Protein AF-A0A920T0J5-F1 (afdb_monomer_lite)

Structure (mmCIF, N/CA/C/O backbone):
data_AF-A0A920T0J5-F1
#
_entry.id   AF-A0A920T0J5-F1
#
loop_
_atom_site.group_PDB
_atom_site.id
_atom_site.type_symbol
_atom_site.label_atom_id
_atom_site.label_alt_id
_atom_site.label_comp_id
_atom_site.label_asym_id
_atom_site.label_entity_id
_atom_site.label_seq_id
_atom_site.pdbx_PDB_ins_code
_atom_site.Cartn_x
_atom_site.Cartn_y
_atom_site.Cartn_z
_atom_site.occupancy
_atom_site.B_iso_or_equiv
_atom_site.auth_seq_id
_atom_site.auth_comp_id
_atom_site.auth_asym_id
_atom_site.auth_atom_id
_atom_site.pdbx_PDB_model_num
ATOM 1 N N . MET A 1 1 ? 18.599 -12.809 3.149 1.00 65.50 1 MET A N 1
ATOM 2 C CA . MET A 1 1 ? 17.736 -12.663 4.345 1.00 65.50 1 MET A CA 1
ATOM 3 C C . MET A 1 1 ? 18.462 -13.001 5.643 1.00 65.50 1 MET A C 1
ATOM 5 O O . MET A 1 1 ? 18.580 -12.108 6.465 1.00 65.50 1 MET A O 1
ATOM 9 N N . MET A 1 2 ? 19.036 -14.200 5.820 1.00 81.56 2 MET A N 1
ATOM 10 C CA . MET A 1 2 ? 19.798 -14.533 7.045 1.00 81.56 2 MET A CA 1
ATOM 11 C C . MET A 1 2 ? 21.028 -13.635 7.276 1.00 81.56 2 MET A C 1
ATOM 13 O O . MET A 1 2 ? 21.242 -13.173 8.390 1.00 81.56 2 MET A O 1
ATOM 17 N N . ILE A 1 3 ? 21.783 -13.320 6.216 1.00 86.50 3 ILE A N 1
ATOM 18 C CA . ILE A 1 3 ? 22.947 -12.415 6.286 1.00 86.50 3 ILE A CA 1
ATOM 19 C C . ILE A 1 3 ? 22.518 -10.994 6.673 1.00 86.50 3 ILE A C 1
ATOM 21 O O . ILE A 1 3 ? 23.105 -10.406 7.570 1.00 86.50 3 ILE A O 1
ATOM 25 N N . ALA A 1 4 ? 21.463 -10.463 6.047 1.00 82.31 4 ALA A N 1
ATOM 26 C CA . ALA A 1 4 ? 20.928 -9.139 6.371 1.00 82.31 4 ALA A CA 1
ATOM 27 C C . ALA A 1 4 ? 20.407 -9.069 7.817 1.00 82.31 4 ALA A C 1
ATOM 29 O O . ALA A 1 4 ? 20.709 -8.120 8.531 1.00 82.31 4 ALA A O 1
ATOM 30 N N . TRP A 1 5 ? 19.684 -10.100 8.271 1.00 84.38 5 TRP A N 1
ATOM 31 C CA . TRP A 1 5 ? 19.226 -10.210 9.657 1.00 84.38 5 TRP A CA 1
ATOM 32 C C . TRP A 1 5 ? 20.401 -10.224 10.636 1.00 84.38 5 TRP A C 1
ATOM 34 O O . TRP A 1 5 ? 20.405 -9.462 11.600 1.00 84.38 5 TRP A O 1
ATOM 44 N N . PHE A 1 6 ? 21.427 -11.034 10.370 1.00 88.44 6 PHE A N 1
ATOM 45 C CA . PHE A 1 6 ? 22.622 -11.097 11.207 1.00 88.44 6 PHE A CA 1
ATOM 46 C C . PHE A 1 6 ? 23.363 -9.754 11.237 1.00 88.44 6 PHE A C 1
ATOM 48 O O . PHE A 1 6 ? 23.696 -9.251 12.305 1.00 88.44 6 PHE A O 1
ATOM 55 N N . LEU A 1 7 ? 23.567 -9.138 10.075 1.00 88.25 7 LEU A N 1
ATOM 56 C CA . LEU A 1 7 ? 24.289 -7.878 9.933 1.00 88.25 7 LEU A CA 1
ATOM 57 C C . LEU A 1 7 ? 23.565 -6.729 10.652 1.00 88.25 7 LEU A C 1
ATOM 59 O O . LEU A 1 7 ? 24.198 -5.975 11.388 1.00 88.25 7 LEU A O 1
ATOM 63 N N . LEU A 1 8 ? 22.236 -6.646 10.539 1.00 84.50 8 LEU A N 1
ATOM 64 C CA . LEU A 1 8 ? 21.441 -5.644 11.255 1.00 84.50 8 LEU A CA 1
ATOM 65 C C . LEU A 1 8 ? 21.414 -5.885 12.766 1.00 84.50 8 LEU A C 1
ATOM 67 O O . LEU A 1 8 ? 21.598 -4.943 13.527 1.00 84.50 8 LEU A O 1
ATOM 71 N N . THR A 1 9 ? 21.211 -7.129 13.207 1.00 81.06 9 THR A N 1
ATOM 72 C CA . THR A 1 9 ? 21.016 -7.437 14.636 1.00 81.06 9 THR A CA 1
ATOM 73 C C . THR A 1 9 ? 22.311 -7.524 15.441 1.00 81.06 9 THR A C 1
ATOM 75 O O . THR A 1 9 ? 22.282 -7.327 16.656 1.00 81.06 9 THR A O 1
ATOM 78 N N . ARG A 1 10 ? 23.442 -7.854 14.803 1.00 78.88 10 ARG A N 1
ATOM 79 C CA . ARG A 1 10 ? 24.721 -8.093 15.494 1.00 78.88 10 ARG A CA 1
ATOM 80 C C . ARG A 1 10 ? 25.815 -7.083 15.170 1.00 78.88 10 ARG A C 1
ATOM 82 O O . ARG A 1 10 ? 26.694 -6.918 16.008 1.00 78.88 10 ARG A O 1
ATOM 89 N N . VAL A 1 11 ? 25.790 -6.441 13.998 1.00 86.06 11 VAL A N 1
ATOM 90 C CA . VAL A 1 11 ? 26.890 -5.570 13.539 1.00 86.06 11 VAL A CA 1
ATOM 91 C C . VAL A 1 11 ? 26.477 -4.101 13.506 1.00 86.06 11 VAL A C 1
ATOM 93 O O . VAL A 1 11 ? 27.140 -3.279 14.126 1.00 86.06 11 VAL A O 1
ATOM 96 N N . VAL A 1 12 ? 25.388 -3.763 12.807 1.00 84.69 12 VAL A N 1
ATOM 97 C CA . VAL A 1 12 ? 24.991 -2.361 12.570 1.00 84.69 12 VAL A CA 1
ATOM 98 C C . VAL A 1 12 ? 24.211 -1.779 13.748 1.00 84.69 12 VAL A C 1
ATOM 100 O O . VAL A 1 12 ? 24.500 -0.668 14.182 1.00 84.69 12 VAL A O 1
ATOM 103 N N . PHE A 1 13 ? 23.253 -2.531 14.296 1.00 79.62 13 PHE A N 1
ATOM 104 C CA . PHE A 1 13 ? 22.444 -2.114 15.443 1.00 79.62 13 PHE A CA 1
ATOM 105 C C . PHE A 1 13 ? 22.509 -3.176 16.547 1.00 79.62 13 PHE A C 1
ATOM 107 O O . PHE A 1 13 ? 21.542 -3.919 16.741 1.00 79.62 13 PHE A O 1
ATOM 114 N N . PRO A 1 14 ? 23.643 -3.301 17.263 1.00 71.69 14 PRO A N 1
ATOM 115 C CA . PRO A 1 14 ? 23.743 -4.240 18.369 1.00 71.69 14 PRO A CA 1
ATOM 116 C C . PRO A 1 14 ? 22.697 -3.880 19.428 1.00 71.69 14 PRO A C 1
ATOM 118 O O . PRO A 1 14 ? 22.760 -2.827 20.061 1.00 71.69 14 PRO A O 1
ATOM 121 N N . LEU A 1 15 ? 21.707 -4.756 19.598 1.00 66.94 15 LEU A N 1
ATOM 122 C CA . LEU A 1 15 ? 20.679 -4.591 20.618 1.00 66.94 15 LEU A CA 1
ATOM 123 C C . LEU A 1 15 ? 21.350 -4.637 22.002 1.00 66.94 15 LEU A C 1
ATOM 125 O O . LEU A 1 15 ? 22.034 -5.622 22.299 1.00 66.94 15 LEU A O 1
ATOM 129 N N . PRO A 1 16 ? 21.170 -3.614 22.860 1.00 69.44 16 PRO A N 1
ATOM 130 C CA . PRO A 1 16 ? 21.687 -3.646 24.220 1.00 69.44 16 PRO A CA 1
ATOM 131 C C . PRO A 1 16 ? 21.148 -4.883 24.945 1.00 69.44 16 PRO A C 1
ATOM 133 O O . PRO A 1 16 ? 19.941 -5.120 24.967 1.00 69.44 16 PRO A O 1
ATOM 136 N N . SER A 1 17 ? 22.028 -5.664 25.571 1.00 62.53 17 SER A N 1
ATOM 137 C CA . SER A 1 17 ? 21.657 -6.869 26.332 1.00 62.53 17 SER A CA 1
ATOM 138 C C . SER A 1 17 ? 20.798 -6.571 27.569 1.00 62.53 17 SER A C 1
ATOM 140 O O . SER A 1 17 ? 20.214 -7.484 28.147 1.00 62.53 17 SER A O 1
ATOM 142 N N . SER A 1 18 ? 20.705 -5.300 27.967 1.00 62.41 18 SER A N 1
ATOM 143 C CA . SER A 1 18 ? 19.898 -4.815 29.082 1.00 62.41 18 SER A CA 1
ATOM 144 C C . SER A 1 18 ? 19.135 -3.554 28.678 1.00 62.41 18 SER A C 1
ATOM 146 O O . SER A 1 18 ? 19.680 -2.449 28.690 1.00 62.41 18 SER A O 1
ATOM 148 N N . THR A 1 19 ? 17.858 -3.702 28.335 1.00 63.16 19 THR A N 1
ATOM 149 C CA . THR A 1 19 ? 16.927 -2.573 28.344 1.00 63.16 19 THR A CA 1
ATOM 150 C C . THR A 1 19 ? 16.527 -2.295 29.800 1.00 63.16 19 THR A C 1
ATOM 152 O O . THR A 1 19 ? 16.178 -3.238 30.508 1.00 63.16 19 THR A O 1
ATOM 155 N N . PRO A 1 20 ? 16.546 -1.036 30.282 1.00 62.00 20 PRO A N 1
ATOM 156 C CA . PRO A 1 20 ? 16.170 -0.703 31.664 1.00 62.00 20 PRO A CA 1
ATOM 157 C C . PRO A 1 20 ? 14.704 -1.039 31.989 1.00 62.00 20 PRO A C 1
ATOM 159 O O . PRO A 1 20 ? 14.331 -1.140 33.153 1.00 62.00 20 PRO A O 1
ATOM 162 N N . PHE A 1 21 ? 13.886 -1.264 30.959 1.00 59.31 21 PHE A N 1
ATOM 163 C CA . PHE A 1 21 ? 12.547 -1.821 31.066 1.00 59.31 21 PHE A CA 1
ATOM 164 C C . PHE A 1 21 ? 12.583 -3.304 30.689 1.00 59.31 21 PHE A C 1
ATOM 166 O O . PHE A 1 21 ? 12.976 -3.660 29.574 1.00 59.31 21 PHE A O 1
ATOM 173 N N . SER A 1 22 ? 12.141 -4.171 31.602 1.00 65.50 22 SER A N 1
ATOM 174 C CA . SER A 1 22 ? 11.771 -5.548 31.275 1.00 65.50 22 SER A CA 1
ATOM 175 C C . SER A 1 22 ? 10.646 -5.483 30.242 1.00 65.50 22 SER A C 1
ATOM 177 O O . SER A 1 22 ? 9.510 -5.138 30.567 1.00 65.50 22 SER A O 1
ATOM 179 N N . GLY A 1 23 ? 10.963 -5.738 28.967 1.00 73.62 23 GLY A N 1
ATOM 180 C CA . GLY A 1 23 ? 10.021 -5.530 27.861 1.00 73.62 23 GLY A CA 1
ATOM 181 C C . GLY A 1 23 ? 8.695 -6.270 28.064 1.00 73.62 23 GLY A C 1
ATOM 182 O O . GLY A 1 23 ? 7.640 -5.750 27.721 1.00 73.62 23 GLY A O 1
ATOM 183 N N . LYS A 1 24 ? 8.723 -7.440 28.716 1.00 79.19 24 LYS A N 1
ATOM 184 C CA . LYS A 1 24 ? 7.510 -8.197 29.056 1.00 79.19 24 LYS A CA 1
ATOM 185 C C . LYS A 1 24 ? 6.648 -7.4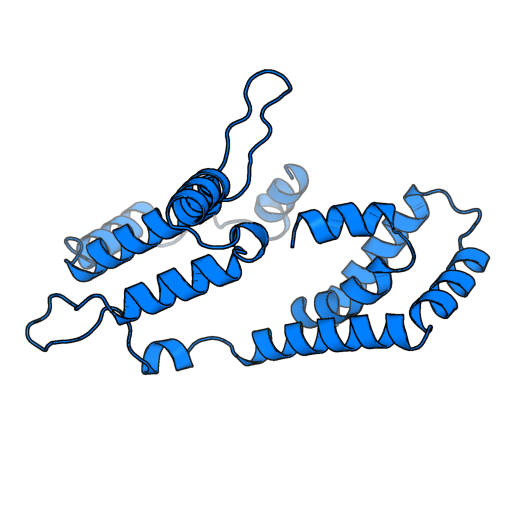97 30.108 1.00 79.19 24 LYS A C 1
ATOM 187 O O . LYS A 1 24 ? 5.435 -7.443 29.936 1.00 79.19 24 LYS A O 1
ATOM 192 N N . GLU A 1 25 ? 7.247 -6.968 31.171 1.00 82.06 25 GLU A N 1
ATOM 193 C CA . GLU A 1 25 ? 6.516 -6.274 32.241 1.00 82.06 25 GLU A CA 1
ATOM 194 C C . GLU A 1 25 ? 5.946 -4.946 31.749 1.00 82.06 25 GLU A C 1
ATOM 196 O O . GLU A 1 25 ? 4.788 -4.635 32.021 1.00 82.06 25 GLU A O 1
ATOM 201 N N . PHE A 1 26 ? 6.720 -4.212 30.948 1.00 82.88 26 PHE A N 1
ATOM 202 C CA . PHE A 1 26 ? 6.265 -2.987 30.303 1.00 82.88 26 PHE A CA 1
ATOM 203 C C . PHE A 1 26 ? 5.065 -3.255 29.383 1.00 82.88 26 PHE A C 1
ATOM 205 O O . PHE A 1 26 ? 4.014 -2.642 29.565 1.00 82.88 26 PHE A O 1
ATOM 212 N N . ILE A 1 27 ? 5.161 -4.241 28.480 1.00 85.69 27 ILE A N 1
ATOM 213 C CA . ILE A 1 27 ? 4.059 -4.626 27.581 1.00 85.69 27 ILE A CA 1
ATOM 214 C C . ILE A 1 27 ? 2.830 -5.074 28.380 1.00 85.69 27 ILE A C 1
ATOM 216 O O . ILE A 1 27 ? 1.719 -4.641 28.088 1.00 85.69 27 ILE A O 1
ATOM 220 N N . GLN A 1 28 ? 3.004 -5.907 29.411 1.00 86.12 28 GLN A N 1
ATOM 221 C CA . GLN A 1 28 ? 1.882 -6.337 30.248 1.00 86.12 28 GLN A CA 1
ATOM 222 C C . GLN A 1 28 ? 1.240 -5.169 31.002 1.00 86.12 28 GLN A C 1
ATOM 224 O O . GLN A 1 28 ? 0.021 -5.161 31.171 1.00 86.12 28 GLN A O 1
ATOM 229 N N . SER A 1 29 ? 2.028 -4.186 31.443 1.00 87.88 29 SER A N 1
ATOM 230 C CA . SER A 1 29 ? 1.495 -2.987 32.091 1.00 87.88 29 SER A CA 1
ATOM 231 C C . SER A 1 29 ? 0.676 -2.128 31.124 1.00 87.88 29 SER A C 1
ATOM 233 O O . SER A 1 29 ? -0.406 -1.685 31.498 1.00 87.88 29 SER A O 1
ATOM 235 N N . GLU A 1 30 ? 1.117 -1.971 29.873 1.00 88.88 30 GLU A N 1
ATOM 236 C CA . GLU A 1 30 ? 0.384 -1.220 28.846 1.00 88.88 30 GLU A CA 1
ATOM 237 C C . GLU A 1 30 ? -0.897 -1.954 28.418 1.00 88.88 30 GLU A C 1
ATOM 239 O O . GLU A 1 30 ? -1.962 -1.346 28.365 1.00 88.88 30 GLU A O 1
ATOM 244 N N . ILE A 1 31 ? -0.851 -3.282 28.241 1.00 87.56 31 ILE A N 1
ATOM 245 C CA . ILE A 1 31 ? -2.050 -4.098 27.967 1.00 87.56 31 ILE A CA 1
ATOM 246 C C . ILE A 1 31 ? -3.067 -3.977 29.110 1.00 87.56 31 ILE A C 1
ATOM 248 O O . ILE A 1 31 ? -4.263 -3.833 28.864 1.00 87.56 31 ILE A O 1
ATOM 252 N N . LYS A 1 32 ? -2.609 -4.00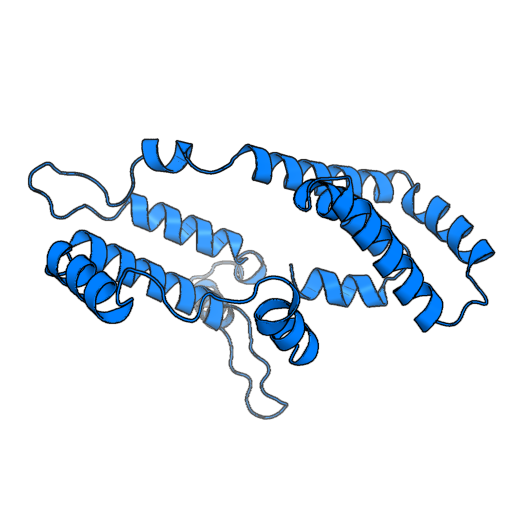1 30.369 1.00 89.06 32 LYS A N 1
ATOM 253 C CA . LYS A 1 32 ? -3.493 -3.811 31.528 1.00 89.06 32 LYS A CA 1
ATOM 254 C C . LYS A 1 32 ? -4.094 -2.403 31.582 1.00 89.06 32 LYS A C 1
ATOM 256 O O . LYS A 1 32 ? -5.246 -2.281 31.983 1.00 89.06 32 LYS A O 1
ATOM 261 N N . LYS A 1 33 ? -3.349 -1.365 31.180 1.00 92.69 33 LYS A N 1
ATOM 262 C CA . LYS A 1 33 ? -3.844 0.024 31.117 1.00 92.69 33 LYS A CA 1
ATOM 263 C C . LYS A 1 33 ? -4.911 0.227 30.041 1.00 92.69 33 LYS A C 1
ATOM 265 O O . LYS A 1 33 ? -5.811 1.030 30.255 1.00 92.69 33 LYS A O 1
ATOM 270 N N . LEU A 1 34 ? -4.819 -0.487 28.915 1.00 87.50 34 LEU A N 1
ATOM 271 C CA . LEU A 1 34 ? -5.791 -0.395 27.817 1.00 87.50 34 LEU A CA 1
ATOM 272 C C . LEU A 1 34 ? -7.176 -0.942 28.203 1.00 87.50 34 LEU A C 1
ATOM 274 O O . LEU A 1 34 ? -8.188 -0.439 27.725 1.00 87.50 34 LEU A O 1
ATOM 278 N N . GLY A 1 35 ? -7.235 -1.925 29.106 1.00 88.19 35 GLY A N 1
ATOM 279 C CA . GLY A 1 35 ? -8.498 -2.511 29.554 1.00 88.19 35 GLY A CA 1
ATOM 280 C C . GLY A 1 35 ? -9.161 -3.417 28.501 1.00 88.19 35 GLY A C 1
ATOM 281 O O . GLY A 1 35 ? -8.526 -3.822 27.525 1.00 88.19 35 GLY A O 1
ATOM 282 N N . PRO A 1 36 ? -10.424 -3.830 28.715 1.00 87.62 36 PRO A N 1
ATOM 283 C CA . PRO A 1 36 ? -11.138 -4.682 27.771 1.00 87.62 36 PRO A CA 1
ATOM 284 C C . PRO A 1 36 ? -11.480 -3.922 26.484 1.00 87.62 36 PRO A C 1
ATOM 286 O O . PRO A 1 36 ? -11.901 -2.770 26.528 1.00 87.62 36 PRO A O 1
ATOM 289 N N . MET A 1 37 ? -11.368 -4.614 25.347 1.00 86.75 37 MET A N 1
ATOM 290 C CA . MET A 1 37 ? -11.640 -4.050 24.023 1.00 86.75 37 MET A CA 1
ATOM 291 C C . MET A 1 37 ? -13.051 -3.453 23.940 1.00 86.75 37 MET A C 1
ATOM 293 O O . MET A 1 37 ? -14.049 -4.139 24.214 1.00 86.75 37 MET A O 1
ATOM 297 N N . SER A 1 38 ? -13.116 -2.191 23.525 1.00 88.62 38 SER A N 1
ATOM 298 C CA . SER A 1 38 ? -14.356 -1.439 23.342 1.00 88.62 38 SER A CA 1
ATOM 299 C C . SER A 1 38 ? -15.222 -2.025 22.221 1.00 88.62 38 SER A C 1
ATOM 301 O O . SER A 1 38 ? -14.771 -2.802 21.372 1.00 88.62 38 SER A O 1
ATOM 303 N N . THR A 1 39 ? -16.506 -1.671 22.210 1.00 87.38 39 THR A N 1
ATOM 304 C CA . THR A 1 39 ? -17.435 -2.125 21.163 1.00 87.38 39 THR A CA 1
ATOM 305 C C . THR A 1 39 ? -17.027 -1.580 19.791 1.00 87.38 39 THR A C 1
ATOM 307 O O . THR A 1 39 ? -17.165 -2.275 18.787 1.00 87.38 39 THR A O 1
ATOM 310 N N . GLU A 1 40 ? -16.486 -0.365 19.746 1.00 88.19 40 GLU A N 1
ATOM 311 C CA . GLU A 1 40 ? -15.945 0.286 18.556 1.00 88.19 40 GLU A CA 1
ATOM 312 C C . GLU A 1 40 ? -14.735 -0.471 18.008 1.00 88.19 40 GLU A C 1
ATOM 314 O O . GLU A 1 40 ? -14.732 -0.842 16.837 1.00 88.19 40 GLU A O 1
ATOM 319 N N . GLU A 1 41 ? -13.753 -0.792 18.854 1.00 89.69 41 GLU A N 1
ATOM 320 C CA . GLU A 1 41 ? -12.570 -1.566 18.453 1.00 89.69 41 GLU A CA 1
ATOM 321 C C . GLU A 1 41 ? -12.947 -2.955 17.925 1.00 89.69 41 GLU A C 1
ATOM 323 O O . GLU A 1 41 ? -12.386 -3.411 16.928 1.00 89.69 41 GLU A O 1
ATOM 328 N N . LYS A 1 42 ? -13.947 -3.614 18.527 1.00 91.69 42 LYS A N 1
ATOM 329 C CA . LYS A 1 42 ? -14.474 -4.891 18.016 1.00 91.69 42 LYS A CA 1
ATOM 330 C C . LYS A 1 42 ? -15.096 -4.739 16.629 1.00 91.69 42 LYS A C 1
ATOM 332 O O . LYS A 1 42 ? -14.861 -5.582 15.765 1.00 91.69 42 LYS A O 1
ATOM 337 N N . ARG A 1 43 ? -15.871 -3.672 16.395 1.00 92.00 43 ARG A N 1
ATOM 338 C CA . ARG A 1 43 ? -16.479 -3.387 15.083 1.00 92.00 43 ARG A CA 1
ATOM 339 C C . ARG A 1 43 ? -15.412 -3.077 14.033 1.00 92.00 43 ARG A C 1
ATOM 341 O O . ARG A 1 43 ? -15.464 -3.650 12.950 1.00 92.00 43 ARG A O 1
ATOM 348 N N . VAL A 1 44 ? -14.415 -2.255 14.365 1.00 92.44 44 VAL A N 1
ATOM 349 C CA . VAL A 1 44 ? -13.275 -1.960 13.477 1.00 92.44 44 VAL A CA 1
ATOM 350 C C . VAL A 1 44 ? -12.491 -3.233 13.161 1.00 92.44 44 VAL A C 1
ATOM 352 O O . VAL A 1 44 ? -12.179 -3.481 12.000 1.00 92.44 44 VAL A O 1
ATOM 355 N N . THR A 1 45 ? -12.241 -4.087 14.157 1.00 93.38 45 THR A N 1
ATOM 356 C CA . THR A 1 45 ? -11.561 -5.376 13.961 1.00 93.38 45 THR A CA 1
ATOM 357 C C . THR A 1 45 ? -12.346 -6.278 13.012 1.00 93.38 45 THR A C 1
ATOM 359 O O . THR A 1 45 ? -11.764 -6.864 12.103 1.00 93.38 45 THR A O 1
ATOM 362 N N . ALA A 1 46 ? -13.671 -6.356 13.164 1.00 94.06 46 ALA A N 1
ATOM 363 C CA . ALA A 1 46 ? -14.518 -7.138 12.268 1.00 94.06 46 ALA A CA 1
ATOM 364 C C . ALA A 1 46 ? -14.460 -6.623 10.819 1.00 94.06 46 ALA A C 1
ATOM 366 O O . ALA A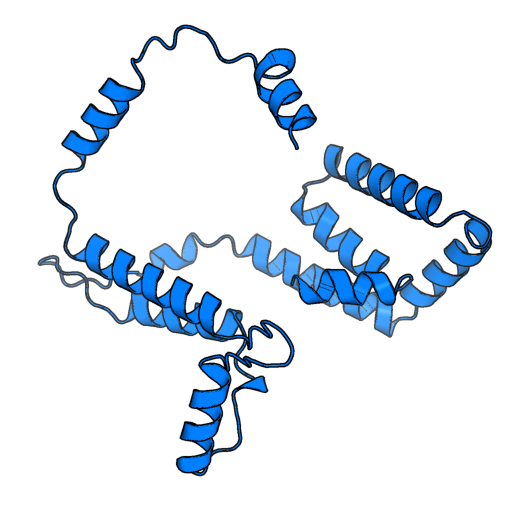 1 46 ? -14.333 -7.425 9.895 1.00 94.06 46 ALA A O 1
ATOM 367 N N . VAL A 1 47 ? -14.494 -5.300 10.620 1.00 94.00 47 VAL A N 1
ATOM 368 C CA . VAL A 1 47 ? -14.372 -4.677 9.290 1.00 94.00 47 VAL A CA 1
ATOM 369 C C . VAL A 1 47 ? -12.975 -4.878 8.694 1.00 94.00 47 VAL A C 1
ATOM 371 O O . VAL A 1 47 ? -12.836 -5.135 7.503 1.00 94.00 47 VAL A O 1
ATOM 374 N N . PHE A 1 48 ? -11.925 -4.811 9.508 1.00 94.38 48 PHE A N 1
ATOM 375 C CA . PHE A 1 48 ? -10.559 -5.055 9.051 1.00 94.38 48 PHE A CA 1
ATOM 376 C C . PHE A 1 48 ? -10.345 -6.517 8.632 1.00 94.38 48 PHE A C 1
ATOM 378 O O . PHE A 1 48 ? -9.752 -6.792 7.590 1.00 94.38 48 PHE A O 1
ATOM 385 N N . VAL A 1 49 ? -10.862 -7.468 9.414 1.00 94.75 49 VAL A N 1
ATOM 386 C CA . VAL A 1 49 ? -10.794 -8.894 9.074 1.00 94.75 49 VAL A CA 1
ATOM 387 C C . VAL A 1 49 ? -11.615 -9.186 7.820 1.00 94.75 49 VAL A C 1
ATOM 389 O O . VAL A 1 49 ? -11.136 -9.908 6.947 1.00 94.75 49 VAL A O 1
ATOM 392 N N . SER A 1 50 ? -12.810 -8.602 7.679 1.00 92.56 50 SER A N 1
ATOM 393 C CA . SER A 1 50 ? -13.605 -8.772 6.460 1.00 92.56 50 SER A CA 1
ATOM 394 C C . SER A 1 50 ? -12.898 -8.185 5.238 1.00 92.56 50 SER A C 1
ATOM 396 O O . SER A 1 50 ? -12.851 -8.843 4.206 1.00 92.56 50 SER A O 1
ATOM 398 N N . PHE A 1 51 ? -12.264 -7.019 5.361 1.00 93.44 51 PHE A N 1
ATOM 399 C CA . PHE A 1 51 ? -11.436 -6.428 4.311 1.00 93.44 51 PHE A CA 1
ATOM 400 C C . PHE A 1 51 ? -10.276 -7.337 3.892 1.00 93.44 51 PHE A C 1
ATOM 402 O O . PHE A 1 51 ? -10.099 -7.598 2.703 1.00 93.44 51 PHE A O 1
ATOM 409 N N . ALA A 1 52 ? -9.521 -7.873 4.855 1.00 91.06 52 ALA A N 1
ATOM 410 C CA . ALA A 1 52 ? -8.415 -8.784 4.575 1.00 91.06 52 ALA A CA 1
ATOM 411 C C . ALA A 1 52 ? -8.890 -10.073 3.884 1.00 91.06 52 ALA A C 1
ATOM 413 O O . ALA A 1 52 ? -8.253 -10.540 2.938 1.00 91.06 52 ALA A O 1
ATOM 414 N N . LEU A 1 53 ? -10.027 -10.627 4.322 1.00 89.88 53 LEU A N 1
ATOM 415 C CA . LEU A 1 53 ? -10.643 -11.796 3.694 1.00 89.88 53 LEU A CA 1
ATOM 416 C C . LEU A 1 53 ? -11.110 -11.483 2.273 1.00 89.88 53 LEU A C 1
ATOM 418 O O . LEU A 1 53 ? -10.795 -12.247 1.362 1.00 89.88 53 LEU A O 1
ATOM 422 N N . LEU A 1 54 ? -11.797 -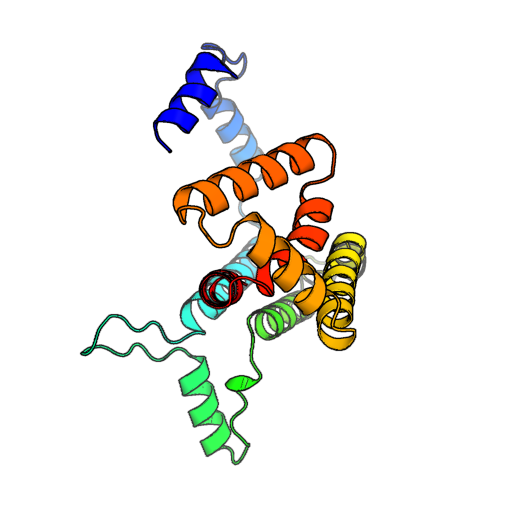10.356 2.070 1.00 87.81 54 LEU A N 1
ATOM 423 C CA . LEU A 1 54 ? -12.244 -9.903 0.754 1.00 87.81 54 LEU A CA 1
ATOM 424 C C . LEU A 1 54 ? -11.054 -9.734 -0.192 1.00 87.81 54 LEU A C 1
ATOM 426 O O . LEU A 1 54 ? -11.088 -10.273 -1.291 1.00 87.81 54 LEU A O 1
ATOM 430 N N . LEU A 1 55 ? -9.963 -9.096 0.228 1.00 86.00 55 LEU A N 1
ATOM 431 C CA . LEU A 1 55 ? -8.769 -8.982 -0.614 1.00 86.00 55 LEU A CA 1
ATOM 432 C C . LEU A 1 55 ? -8.129 -10.343 -0.911 1.00 86.00 55 LEU A C 1
ATOM 434 O O . LEU A 1 55 ? -7.848 -10.662 -2.067 1.00 86.00 55 LEU A O 1
ATOM 438 N N . MET A 1 56 ? -7.925 -11.179 0.113 1.00 83.56 56 MET A N 1
ATOM 439 C CA . MET A 1 56 ? -7.269 -12.477 -0.066 1.00 83.56 56 MET A CA 1
ATOM 440 C C . MET A 1 56 ? -8.042 -13.427 -0.981 1.00 83.56 56 MET A C 1
ATOM 442 O O . MET A 1 56 ? -7.414 -14.218 -1.684 1.00 83.56 56 MET A O 1
ATOM 446 N N . THR A 1 57 ? -9.374 -13.361 -0.962 1.00 82.50 57 THR A N 1
ATOM 447 C CA . THR A 1 57 ? -10.261 -14.277 -1.694 1.00 82.50 57 THR A CA 1
ATOM 448 C C . THR A 1 57 ? -10.809 -13.688 -3.000 1.00 82.50 57 THR A C 1
ATOM 450 O O . THR A 1 57 ? -11.607 -14.343 -3.669 1.00 82.50 57 THR A O 1
ATOM 453 N N . ARG A 1 58 ? -10.390 -12.470 -3.390 1.00 76.19 58 ARG A N 1
ATOM 454 C CA . ARG A 1 58 ? -10.874 -11.782 -4.602 1.00 76.19 58 ARG A CA 1
ATOM 455 C C . ARG A 1 58 ? -10.406 -12.444 -5.893 1.00 76.19 58 ARG A C 1
ATOM 457 O O . ARG A 1 58 ? -11.237 -12.772 -6.737 1.00 76.19 58 ARG A O 1
ATOM 464 N N . LYS A 1 59 ? -9.088 -12.584 -6.068 1.00 69.69 59 LYS A N 1
ATOM 465 C CA . LYS A 1 59 ? -8.480 -13.097 -7.305 1.00 69.69 59 LYS A CA 1
ATOM 466 C C . LYS A 1 59 ? -8.433 -14.620 -7.270 1.00 69.69 59 LYS A C 1
ATOM 468 O O . LYS A 1 59 ? -8.105 -15.199 -6.235 1.00 69.69 59 LYS A O 1
ATOM 473 N N . GLU A 1 60 ? -8.735 -15.242 -8.404 1.00 68.88 60 GLU A N 1
ATOM 474 C CA . GLU A 1 60 ? -8.605 -16.686 -8.596 1.00 68.88 60 GLU A CA 1
ATOM 475 C C . GLU A 1 60 ? -7.181 -17.118 -8.234 1.00 68.88 60 GLU A C 1
ATOM 477 O O . GLU A 1 60 ? -6.196 -16.609 -8.781 1.00 68.88 60 GLU A O 1
ATOM 482 N N . ARG A 1 61 ? -7.064 -18.020 -7.259 1.00 60.75 61 ARG A N 1
ATOM 483 C CA . ARG A 1 61 ? -5.779 -18.618 -6.903 1.00 60.75 61 ARG A CA 1
ATOM 484 C C . ARG A 1 61 ? -5.716 -19.978 -7.574 1.00 60.75 61 ARG A C 1
ATOM 486 O O . ARG A 1 61 ? -6.286 -20.945 -7.078 1.00 60.75 61 ARG A O 1
ATOM 493 N N . LEU A 1 62 ? -5.020 -20.017 -8.706 1.00 60.09 62 LEU A N 1
ATOM 494 C CA . LEU A 1 62 ? -4.713 -21.234 -9.453 1.00 60.09 62 LEU A CA 1
ATOM 495 C C . LEU A 1 62 ? -3.726 -22.086 -8.640 1.00 60.09 62 LEU A C 1
ATOM 497 O O . LEU A 1 62 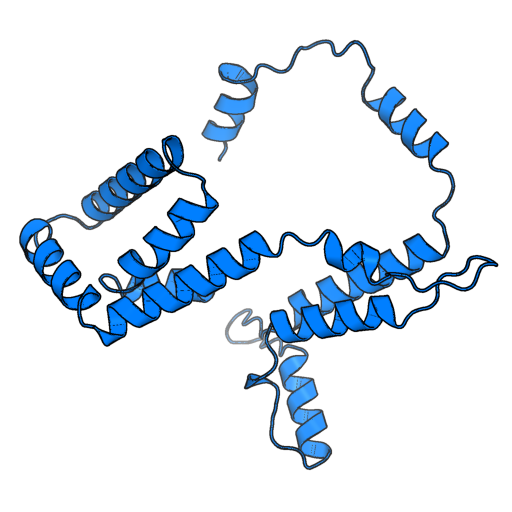? -2.509 -21.955 -8.779 1.00 60.09 62 LEU A O 1
ATOM 501 N N . PHE A 1 63 ? -4.238 -22.939 -7.754 1.00 56.47 63 PHE A N 1
ATOM 502 C CA . PHE A 1 63 ? -3.446 -23.949 -7.050 1.00 56.47 63 PHE A CA 1
ATOM 503 C C . PHE A 1 63 ? -3.375 -25.227 -7.903 1.00 56.47 63 PHE A C 1
ATOM 505 O O . PHE A 1 63 ? -3.875 -26.281 -7.528 1.00 56.47 63 PHE A O 1
ATOM 512 N N . GLY A 1 64 ? -2.723 -25.129 -9.064 1.00 57.06 64 GLY A N 1
ATOM 513 C CA . GLY A 1 64 ? -2.469 -26.267 -9.952 1.00 57.06 64 GLY A CA 1
ATOM 514 C C . GLY A 1 64 ? -3.638 -26.663 -10.873 1.00 57.06 64 GLY A C 1
ATOM 515 O O . GLY A 1 64 ? -4.715 -26.087 -10.789 1.00 57.06 64 GLY A O 1
ATOM 516 N N . PRO A 1 65 ? -3.411 -27.633 -11.779 1.00 64.69 65 PRO A N 1
ATOM 517 C CA . PRO A 1 65 ? -4.331 -27.984 -12.870 1.00 64.69 65 PRO A CA 1
ATOM 518 C C . PRO A 1 65 ? -5.604 -28.745 -12.455 1.00 64.69 65 PRO A C 1
ATOM 520 O O . PRO A 1 65 ? -6.443 -29.002 -13.311 1.00 64.69 65 PRO A O 1
ATOM 523 N N . GLU A 1 66 ? -5.755 -29.127 -11.183 1.00 62.09 66 GLU A N 1
ATOM 524 C CA . GLU A 1 66 ? -6.868 -29.983 -10.731 1.00 62.09 66 GLU A CA 1
ATOM 525 C C . GLU A 1 66 ? -7.772 -29.333 -9.666 1.00 62.09 66 GLU A C 1
ATOM 527 O O . GLU A 1 66 ? -8.831 -29.880 -9.363 1.00 62.09 66 GLU A O 1
ATOM 532 N N . VAL A 1 67 ? -7.415 -28.160 -9.116 1.00 59.88 67 VAL A N 1
ATOM 533 C CA . VAL A 1 67 ? -8.247 -27.456 -8.119 1.00 59.88 67 VAL A CA 1
ATOM 534 C C . VAL A 1 67 ? -8.253 -25.946 -8.374 1.00 59.88 67 VAL A C 1
ATOM 536 O O . VAL A 1 67 ? -7.513 -25.177 -7.755 1.00 59.88 67 VAL A O 1
ATOM 539 N N . ASP A 1 68 ? -9.128 -25.506 -9.277 1.00 61.56 68 ASP A N 1
ATOM 540 C CA . ASP A 1 68 ? -9.391 -24.084 -9.497 1.00 61.56 68 ASP A CA 1
ATOM 541 C C . ASP A 1 68 ? -10.225 -23.524 -8.336 1.00 61.56 68 ASP A C 1
ATOM 543 O O . ASP A 1 68 ? -11.434 -23.751 -8.227 1.00 61.56 68 ASP A O 1
ATOM 547 N N . LEU A 1 69 ? -9.578 -22.783 -7.429 1.00 62.34 69 LEU A N 1
ATOM 548 C CA . LEU A 1 69 ? -10.280 -22.049 -6.381 1.00 62.34 69 LEU A CA 1
ATOM 549 C C . LEU A 1 69 ? -10.742 -20.698 -6.945 1.00 62.34 69 LEU A C 1
ATOM 551 O O . LEU A 1 69 ? -10.018 -19.696 -6.902 1.00 62.34 69 LEU A O 1
ATOM 555 N N . PHE A 1 70 ? -11.955 -20.689 -7.497 1.00 67.56 70 PHE A N 1
ATOM 556 C CA . PHE A 1 70 ? -12.595 -19.475 -8.000 1.00 67.56 70 PHE A CA 1
ATOM 557 C C . PHE A 1 70 ? -12.769 -18.457 -6.864 1.00 67.56 70 PHE A C 1
ATOM 559 O O . PHE A 1 70 ? -13.321 -18.772 -5.807 1.00 67.56 70 PHE A O 1
ATOM 566 N N . GLY A 1 71 ? -12.269 -17.236 -7.069 1.00 73.19 71 GLY A N 1
ATOM 567 C CA . GLY A 1 71 ? -12.422 -16.142 -6.108 1.00 73.19 71 GLY A CA 1
ATOM 568 C C . GLY A 1 71 ? -13.872 -15.656 -6.024 1.00 73.19 71 GLY A C 1
ATOM 569 O O . GLY A 1 71 ? -14.681 -15.926 -6.914 1.00 73.19 71 GLY A O 1
ATOM 570 N N . TRP A 1 72 ? -14.227 -14.894 -4.984 1.00 77.25 72 TRP A N 1
ATOM 571 C CA . TRP A 1 72 ? -15.599 -14.369 -4.855 1.00 77.25 72 TRP A CA 1
ATOM 572 C C . TRP A 1 72 ? -16.004 -13.456 -6.015 1.00 77.25 72 TRP A C 1
ATOM 574 O O . TRP A 1 72 ? -17.197 -13.337 -6.276 1.00 77.25 72 TRP A O 1
ATOM 584 N N . SER A 1 73 ? -15.044 -12.863 -6.739 1.00 74.81 73 SER A N 1
ATOM 585 C CA . SER A 1 73 ? -15.324 -12.058 -7.935 1.00 74.81 73 SER A CA 1
ATOM 586 C C . SER A 1 73 ? -16.071 -12.871 -9.003 1.00 74.81 73 SER A C 1
ATOM 588 O O . SER A 1 73 ? -17.071 -12.410 -9.546 1.00 74.81 73 SER A O 1
ATOM 590 N N . TYR A 1 74 ? -15.685 -14.137 -9.205 1.00 73.69 74 TYR A N 1
ATOM 591 C CA . TYR A 1 74 ? -16.347 -15.055 -10.137 1.00 73.69 74 TYR A CA 1
ATOM 592 C C . TYR A 1 74 ? -17.791 -15.378 -9.716 1.00 73.69 74 TYR A C 1
ATOM 594 O O . TYR A 1 74 ? -18.719 -15.372 -10.528 1.00 73.69 74 TYR A O 1
ATOM 602 N N . TYR A 1 75 ? -18.008 -15.637 -8.423 1.00 74.88 75 TYR A N 1
ATOM 603 C CA . TYR A 1 75 ? -19.350 -15.899 -7.893 1.00 74.88 75 TYR A CA 1
ATOM 604 C C . TYR A 1 75 ? -20.242 -14.657 -7.946 1.00 74.88 75 TYR A C 1
ATOM 606 O O . TYR A 1 75 ? -21.440 -14.770 -8.209 1.00 74.88 75 TYR A O 1
ATOM 614 N N . LEU A 1 76 ? -19.657 -13.481 -7.727 1.00 74.25 76 LEU A N 1
ATOM 615 C CA . LEU A 1 76 ? -20.341 -12.203 -7.833 1.00 74.25 76 LEU A CA 1
ATOM 616 C C . LEU A 1 76 ? -20.742 -11.921 -9.287 1.00 74.25 76 LEU A C 1
ATOM 618 O O . LEU A 1 76 ? -21.894 -11.574 -9.526 1.00 74.25 76 LEU A O 1
ATOM 622 N N . ASP A 1 77 ? -19.871 -12.191 -10.260 1.00 73.19 77 ASP A N 1
ATOM 623 C CA . ASP A 1 77 ? -20.215 -12.111 -11.685 1.00 73.19 77 ASP A CA 1
ATOM 624 C C . ASP A 1 77 ? -21.366 -13.038 -12.066 1.00 73.19 77 ASP A C 1
ATOM 626 O O . ASP A 1 77 ? -22.296 -12.626 -12.758 1.00 73.19 77 ASP A O 1
ATOM 630 N N . LYS A 1 78 ? -21.359 -14.278 -11.568 1.00 74.56 78 LYS A N 1
ATOM 631 C CA . LYS A 1 78 ? -22.451 -15.228 -11.809 1.00 74.56 78 LYS A CA 1
ATOM 632 C C . LYS A 1 78 ? -23.775 -14.754 -11.200 1.00 74.56 78 LYS A C 1
ATOM 634 O O . LYS A 1 78 ? -24.829 -14.939 -11.806 1.00 74.56 78 LYS A O 1
ATOM 639 N N . LEU A 1 79 ? -23.728 -14.135 -10.020 1.00 77.19 79 LEU A N 1
ATOM 640 C CA . LEU A 1 79 ? -24.899 -13.574 -9.345 1.00 77.19 79 LEU A CA 1
ATOM 641 C C . LEU A 1 79 ? -25.447 -12.340 -10.077 1.00 77.19 79 LEU A C 1
ATOM 643 O O . LEU A 1 79 ? -26.656 -12.240 -10.278 1.00 77.19 79 LEU A O 1
ATOM 647 N N . LEU A 1 80 ? -24.580 -11.430 -10.524 1.00 73.31 80 LEU A N 1
ATOM 648 C CA . LEU A 1 80 ? -24.988 -10.254 -11.297 1.00 73.31 80 LEU A CA 1
ATOM 649 C C . LEU A 1 80 ? -25.494 -10.619 -12.696 1.00 73.31 80 LEU A C 1
ATOM 651 O O . LEU A 1 80 ? -26.478 -10.034 -13.148 1.00 73.31 80 LEU A O 1
ATOM 655 N N . ALA A 1 81 ? -24.903 -11.629 -13.336 1.00 73.62 81 ALA A N 1
ATOM 656 C CA . ALA A 1 81 ? -25.409 -12.179 -14.590 1.00 73.62 81 ALA A CA 1
ATOM 657 C C . ALA A 1 81 ? -26.804 -12.804 -14.410 1.00 73.62 81 ALA A C 1
ATOM 659 O O . ALA A 1 81 ? -27.686 -12.591 -15.241 1.00 73.62 81 ALA A O 1
ATOM 660 N N . ALA A 1 82 ? -27.046 -13.510 -13.298 1.00 77.06 82 ALA A N 1
ATOM 661 C CA . ALA A 1 82 ? -28.371 -14.036 -12.957 1.00 77.06 82 ALA A CA 1
ATOM 662 C C . ALA A 1 82 ? -29.404 -12.927 -12.669 1.00 77.06 82 ALA A C 1
ATOM 664 O O . ALA A 1 82 ? -30.596 -13.126 -12.895 1.00 77.06 82 ALA A O 1
ATOM 665 N N . ALA A 1 83 ? -28.953 -11.753 -12.220 1.00 80.31 83 ALA A N 1
ATOM 666 C CA . ALA A 1 83 ? -29.777 -10.560 -12.034 1.00 80.31 83 ALA A CA 1
ATOM 667 C C . ALA A 1 83 ? -29.967 -9.724 -13.323 1.00 80.31 83 ALA A C 1
ATOM 669 O O . ALA A 1 83 ? -30.609 -8.676 -13.275 1.00 80.31 83 ALA A O 1
ATOM 670 N N . GLY A 1 84 ? -29.430 -10.166 -14.469 1.00 75.56 84 GLY A N 1
ATOM 671 C CA . GLY A 1 84 ? -29.571 -9.488 -15.765 1.00 75.56 84 GLY A CA 1
ATOM 672 C C . GLY A 1 84 ? -28.603 -8.321 -16.003 1.00 75.56 84 GLY A C 1
ATOM 673 O O . GLY A 1 84 ? -28.794 -7.563 -16.951 1.00 75.56 84 GLY A O 1
ATOM 674 N N . SER A 1 85 ? -27.573 -8.165 -15.167 1.00 75.19 85 SER A N 1
ATOM 675 C CA . SER A 1 85 ? -26.524 -7.151 -15.333 1.00 75.19 85 SER A CA 1
ATOM 676 C C . SER A 1 85 ? -25.344 -7.698 -16.141 1.00 75.19 85 SER A C 1
ATOM 678 O O . SER A 1 85 ? -25.039 -8.890 -16.088 1.00 75.19 85 SER A O 1
ATOM 680 N N . SER A 1 86 ? -24.633 -6.824 -16.862 1.00 70.25 86 SER A N 1
ATOM 681 C CA . SER A 1 86 ? -23.347 -7.175 -17.476 1.00 70.25 86 SER A CA 1
ATOM 682 C C . SER A 1 86 ? -22.328 -7.596 -16.403 1.00 70.25 86 SER A C 1
ATOM 684 O O . SER A 1 86 ? -22.356 -7.017 -15.310 1.00 70.25 86 SER A O 1
ATOM 686 N N . PRO A 1 87 ? -21.425 -8.553 -16.696 1.00 64.38 87 PRO A N 1
ATOM 687 C CA . PRO A 1 87 ? -20.379 -8.966 -15.762 1.00 64.38 87 PRO A CA 1
ATOM 688 C C . PRO A 1 87 ? -19.491 -7.766 -15.402 1.00 64.38 87 PRO A C 1
ATOM 690 O O . PRO A 1 87 ? -18.975 -7.073 -16.279 1.00 64.38 87 PRO A O 1
ATOM 693 N N . VAL A 1 88 ? -19.360 -7.497 -14.103 1.00 66.00 88 VAL A N 1
ATOM 694 C CA . VAL A 1 88 ? -18.653 -6.338 -13.520 1.00 66.00 88 VAL A CA 1
ATOM 695 C C . VAL A 1 88 ? -17.386 -6.747 -12.775 1.00 66.00 88 VAL A C 1
ATOM 697 O O . VAL A 1 88 ? -16.619 -5.882 -12.365 1.00 66.00 88 VAL A O 1
ATOM 700 N N . GLY A 1 89 ? -17.106 -8.039 -12.631 1.00 61.91 89 GLY A N 1
ATOM 701 C CA . GLY A 1 89 ? -15.951 -8.563 -11.908 1.00 61.91 89 GLY A CA 1
ATOM 702 C C . GLY A 1 89 ? -14.616 -8.153 -12.520 1.00 61.91 89 GLY A C 1
ATOM 703 O O . GLY A 1 89 ? -13.633 -8.045 -11.792 1.00 61.91 89 GLY A O 1
ATOM 704 N N . PHE A 1 90 ? -14.578 -7.804 -13.813 1.00 64.06 90 PHE A N 1
ATOM 705 C CA . PHE A 1 90 ? -13.397 -7.185 -14.430 1.00 64.06 90 PHE A CA 1
ATOM 706 C C . PHE A 1 90 ? -13.162 -5.733 -13.972 1.00 64.06 90 PHE A C 1
ATOM 708 O O . PHE A 1 90 ? -12.028 -5.266 -13.966 1.00 64.06 90 PHE A O 1
ATOM 715 N N . MET A 1 91 ? -14.215 -5.011 -13.577 1.00 68.31 91 MET A N 1
ATOM 716 C CA . MET A 1 91 ? -14.116 -3.633 -13.081 1.00 68.31 91 MET A CA 1
ATOM 717 C C . MET A 1 91 ? -13.821 -3.563 -11.575 1.00 68.31 91 MET A C 1
ATOM 719 O O . MET A 1 91 ? -13.494 -2.490 -11.078 1.00 68.31 91 MET A O 1
ATOM 723 N N . ILE A 1 92 ? -13.936 -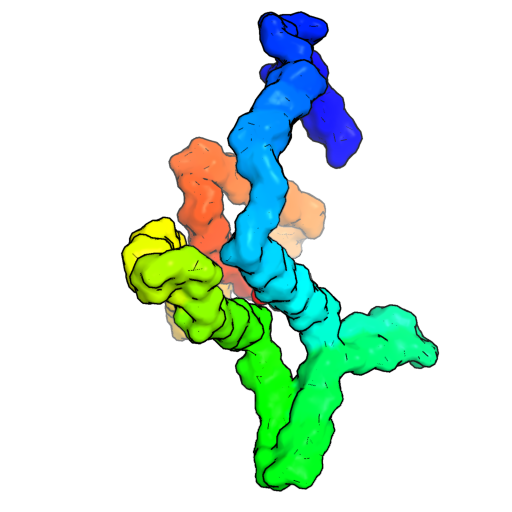4.678 -10.844 1.00 75.88 92 ILE A N 1
ATOM 724 C CA . ILE A 1 92 ? -13.727 -4.724 -9.394 1.00 75.88 92 ILE A CA 1
ATOM 725 C C . ILE A 1 92 ? -12.257 -5.029 -9.087 1.00 75.88 92 ILE A C 1
ATOM 727 O O . ILE A 1 92 ? -11.805 -6.177 -9.051 1.00 75.88 92 ILE A O 1
ATOM 731 N N . ASP A 1 93 ? -11.499 -3.970 -8.824 1.00 82.19 93 ASP A N 1
ATOM 732 C CA . ASP A 1 93 ? -10.106 -4.034 -8.399 1.00 82.19 93 ASP A CA 1
ATOM 733 C C . ASP A 1 93 ? -9.945 -3.968 -6.855 1.00 82.19 93 ASP A C 1
ATOM 735 O O . ASP A 1 93 ? -10.922 -3.828 -6.113 1.00 82.19 93 ASP A O 1
ATOM 739 N N . ASP A 1 94 ? -8.711 -4.088 -6.344 1.00 84.50 94 ASP A N 1
ATOM 740 C CA . ASP A 1 94 ? -8.433 -4.005 -4.898 1.00 84.50 94 ASP A CA 1
ATOM 741 C C . ASP A 1 94 ? -8.768 -2.607 -4.353 1.00 84.50 94 ASP A C 1
ATOM 743 O O . ASP A 1 94 ? -9.196 -2.466 -3.204 1.00 84.50 94 ASP A O 1
ATOM 747 N N . GLY A 1 95 ? -8.621 -1.571 -5.184 1.00 88.25 95 GLY A N 1
ATOM 748 C CA . GLY A 1 95 ? -9.013 -0.201 -4.887 1.00 88.25 95 GLY A CA 1
ATOM 749 C C . GLY A 1 95 ? -10.519 -0.070 -4.698 1.00 88.25 95 GLY A C 1
ATOM 750 O O . GLY A 1 95 ? -10.951 0.479 -3.686 1.00 88.25 95 GLY A O 1
ATOM 751 N N . SER A 1 96 ? -11.327 -0.647 -5.592 1.00 87.44 96 SER A N 1
ATOM 752 C CA . SER A 1 96 ? -12.791 -0.669 -5.453 1.00 87.44 96 SER A CA 1
ATOM 753 C C . SER A 1 96 ? -13.248 -1.307 -4.132 1.00 87.44 96 SER A C 1
ATOM 755 O O . SER A 1 96 ? -14.083 -0.740 -3.422 1.00 87.44 96 SER A O 1
ATOM 757 N N . VAL A 1 97 ? -12.652 -2.443 -3.745 1.00 89.25 97 VAL A N 1
ATOM 758 C CA . VAL A 1 97 ? -12.929 -3.105 -2.452 1.00 89.25 97 VAL A CA 1
ATOM 759 C C . VAL A 1 97 ? -12.516 -2.214 -1.277 1.00 89.25 97 VAL A C 1
ATOM 761 O O . VAL A 1 97 ? -13.273 -2.060 -0.318 1.00 89.25 97 VAL A O 1
ATOM 764 N N . SER A 1 98 ? -11.340 -1.590 -1.362 1.00 90.81 98 SER A N 1
ATOM 765 C CA . SER A 1 98 ? -10.815 -0.700 -0.319 1.00 90.81 98 SER A CA 1
ATOM 766 C C . SER A 1 98 ? -11.710 0.522 -0.097 1.00 90.81 98 SER A C 1
ATOM 768 O O . SER A 1 98 ? -12.002 0.873 1.046 1.00 90.81 98 SER A O 1
ATOM 770 N N . VAL A 1 99 ? -12.210 1.136 -1.174 1.00 91.88 99 VAL A N 1
ATOM 771 C CA . VAL A 1 99 ? -13.148 2.267 -1.098 1.00 91.88 99 VAL A CA 1
ATOM 772 C C . VAL A 1 99 ? -14.486 1.829 -0.498 1.00 91.88 99 VAL A C 1
ATOM 774 O O . VAL A 1 99 ? -15.011 2.517 0.376 1.00 91.88 99 VAL A O 1
ATOM 777 N N . ALA A 1 100 ? -15.022 0.669 -0.890 1.00 91.56 100 ALA A N 1
ATOM 778 C CA . ALA A 1 100 ? -16.274 0.147 -0.335 1.00 91.56 100 ALA A CA 1
ATOM 779 C C . ALA A 1 100 ? -16.180 -0.126 1.180 1.00 91.56 100 ALA A C 1
ATOM 781 O O . ALA A 1 100 ? -17.081 0.233 1.945 1.00 91.56 100 ALA A O 1
ATOM 782 N N . VAL A 1 101 ? -15.069 -0.708 1.639 1.00 93.06 101 VAL A N 1
ATOM 783 C CA . VAL A 1 101 ? -14.806 -0.922 3.071 1.00 93.06 101 VAL A CA 1
ATOM 784 C C . VAL A 1 101 ? -14.637 0.407 3.808 1.00 93.06 101 VAL A C 1
ATOM 786 O O . VAL A 1 101 ? -15.215 0.581 4.881 1.00 93.06 101 VAL A O 1
ATOM 789 N N . ALA A 1 102 ? -13.911 1.368 3.231 1.00 92.06 102 ALA A N 1
ATOM 790 C CA . ALA A 1 102 ? -13.759 2.695 3.824 1.00 92.06 102 ALA A CA 1
ATOM 791 C C . ALA A 1 102 ? -15.120 3.391 4.003 1.00 92.06 102 ALA A C 1
ATOM 793 O O . ALA A 1 102 ? -15.416 3.898 5.084 1.00 92.06 102 ALA A O 1
ATOM 794 N N . LEU A 1 103 ? -15.994 3.344 2.992 1.00 93.00 103 LEU A N 1
ATOM 795 C CA . LEU A 1 103 ? -17.364 3.863 3.084 1.00 93.00 103 LEU A CA 1
ATOM 796 C C . LEU A 1 103 ? -18.198 3.126 4.141 1.00 93.00 103 LEU A C 1
ATOM 798 O O . LEU A 1 103 ? -18.997 3.745 4.844 1.00 93.00 103 LEU A O 1
ATOM 802 N N . THR A 1 104 ? -17.984 1.820 4.301 1.00 91.50 104 THR A N 1
ATOM 803 C CA . THR A 1 104 ? -18.650 1.020 5.336 1.00 91.50 104 THR A CA 1
ATOM 804 C C . THR A 1 104 ? -18.260 1.483 6.744 1.00 91.50 104 THR A C 1
ATOM 806 O O . THR A 1 104 ? -19.132 1.584 7.606 1.00 91.50 104 THR A O 1
ATOM 809 N N . LEU A 1 105 ? -16.991 1.844 6.977 1.00 90.88 105 LEU A N 1
ATOM 810 C CA . LEU A 1 105 ? -16.545 2.423 8.254 1.00 90.88 105 LEU A CA 1
ATOM 811 C C . LEU A 1 105 ? -17.223 3.762 8.552 1.00 90.88 105 LEU A C 1
ATOM 813 O O . LEU A 1 105 ? -17.624 3.996 9.689 1.00 90.88 105 LEU A O 1
ATOM 817 N N . PHE A 1 106 ? -17.425 4.605 7.538 1.00 90.62 106 PHE A N 1
ATOM 818 C CA . PHE A 1 106 ? -18.246 5.800 7.710 1.00 90.62 106 PHE A CA 1
ATOM 819 C C . PHE A 1 106 ? -19.693 5.434 8.037 1.00 90.62 106 PHE A C 1
ATOM 821 O O . PHE A 1 106 ? -20.325 6.142 8.797 1.00 90.62 106 PHE A O 1
ATOM 828 N N . MET A 1 107 ? -20.257 4.353 7.499 1.00 89.62 107 MET A N 1
ATOM 829 C CA . MET A 1 107 ? -21.674 4.036 7.697 1.00 89.62 107 MET A CA 1
ATOM 830 C C . MET A 1 107 ? -22.000 3.415 9.063 1.00 89.62 107 MET A C 1
ATOM 832 O O . MET A 1 107 ? -23.095 3.644 9.579 1.00 89.62 107 MET A O 1
ATOM 836 N N . ILE A 1 108 ? -21.079 2.653 9.655 1.00 90.25 108 ILE A N 1
ATOM 837 C CA . ILE A 1 108 ? -21.311 1.955 10.926 1.00 90.25 108 ILE A CA 1
ATOM 838 C C . ILE A 1 108 ? -21.290 2.956 12.099 1.00 90.25 108 ILE A C 1
ATOM 840 O O . ILE A 1 108 ? -20.312 3.691 12.259 1.00 90.25 108 ILE A O 1
ATOM 844 N N . PRO A 1 109 ? -22.325 2.975 12.962 1.00 85.62 109 PRO A N 1
ATOM 845 C CA . PRO A 1 109 ? -22.344 3.841 14.136 1.00 85.62 109 PRO A CA 1
ATOM 846 C C . PRO A 1 109 ? -21.316 3.389 15.186 1.00 85.62 109 PRO A C 1
ATOM 848 O O . PRO A 1 109 ? -21.064 2.193 15.359 1.00 85.62 109 PRO A O 1
ATOM 851 N N . ALA A 1 110 ? -20.759 4.336 15.934 1.00 84.25 110 ALA A N 1
ATOM 852 C CA . ALA A 1 110 ? -20.040 4.085 17.179 1.00 84.25 110 ALA A CA 1
ATOM 853 C C . ALA A 1 110 ? -21.036 3.721 18.297 1.00 84.25 110 ALA A C 1
ATOM 855 O O . ALA A 1 110 ? -22.226 4.021 18.207 1.00 84.25 110 ALA A O 1
ATOM 856 N N . ALA A 1 111 ? -20.587 3.011 19.332 1.00 71.38 111 ALA A N 1
ATOM 857 C CA . ALA A 1 111 ? -21.449 2.550 20.422 1.00 71.38 111 ALA A CA 1
ATOM 858 C C . ALA A 1 111 ? -21.584 3.570 21.571 1.00 71.38 111 ALA A C 1
ATOM 860 O O . ALA A 1 111 ? -22.445 3.394 22.429 1.00 71.38 111 ALA A O 1
ATOM 861 N N . LYS A 1 112 ? -20.761 4.626 21.599 1.00 67.06 112 LYS A N 1
ATOM 862 C CA . LYS A 1 112 ? -20.825 5.705 22.601 1.00 67.06 112 LYS A CA 1
ATOM 863 C C . LYS A 1 112 ? -22.157 6.472 22.617 1.00 67.06 112 LYS A C 1
ATOM 865 O O . LYS A 1 112 ? -22.738 6.753 21.571 1.00 67.06 112 LYS A O 1
ATOM 870 N N . GLU A 1 113 ? -22.536 6.933 23.816 1.00 59.12 113 GLU A N 1
ATOM 871 C CA . GLU A 1 113 ? -23.705 7.791 24.115 1.00 59.12 113 GLU A CA 1
ATOM 872 C C . GLU A 1 113 ? -23.823 9.050 23.236 1.00 59.12 113 GLU A C 1
ATOM 874 O O . GLU A 1 113 ? -24.926 9.536 23.017 1.00 59.12 113 GLU A O 1
ATOM 879 N N . ASN A 1 114 ? -22.711 9.557 22.692 1.00 58.50 114 ASN A N 1
ATOM 880 C CA . ASN A 1 114 ? -22.674 10.794 21.905 1.00 58.50 114 ASN A CA 1
ATOM 881 C C . ASN A 1 114 ? -22.979 10.632 20.405 1.00 58.50 114 ASN A C 1
ATOM 883 O O . ASN A 1 114 ? -22.819 11.603 19.674 1.00 58.50 114 ASN A O 1
ATOM 887 N N . GLY A 1 115 ? -23.408 9.452 19.936 1.00 60.81 115 GLY A N 1
ATOM 888 C CA . GLY A 1 115 ? -23.883 9.279 18.557 1.00 60.81 115 GLY A CA 1
ATOM 889 C C . GLY A 1 115 ? -22.845 9.691 17.506 1.00 60.81 115 GLY A C 1
ATOM 890 O O . GLY A 1 115 ? -22.982 10.721 16.858 1.00 60.81 115 GLY A O 1
ATOM 891 N N . GLY A 1 116 ? -21.796 8.887 17.342 1.00 72.94 116 GLY A N 1
ATOM 892 C CA . GLY A 1 116 ? -20.775 9.072 16.301 1.00 72.94 116 GLY A CA 1
ATOM 893 C C . GLY A 1 116 ? -20.787 7.944 15.272 1.00 72.94 116 GLY A C 1
ATOM 894 O O . GLY A 1 116 ? -21.507 6.956 15.431 1.00 72.94 116 GLY A O 1
ATOM 895 N N . ARG A 1 117 ? -19.970 8.060 14.225 1.00 82.75 117 ARG A N 1
ATOM 896 C CA . ARG A 1 117 ? -19.633 6.961 13.302 1.00 82.75 117 ARG A CA 1
ATOM 897 C C . ARG A 1 117 ? -18.286 6.358 13.711 1.00 82.75 117 ARG A C 1
ATOM 899 O O . ARG A 1 117 ? -17.603 6.916 14.565 1.00 82.75 117 ARG A O 1
ATOM 906 N N . LEU A 1 118 ? -17.908 5.197 13.165 1.00 85.94 118 LEU A N 1
ATOM 907 C CA . LEU A 1 118 ? -16.572 4.639 13.442 1.00 85.94 118 LEU A CA 1
ATOM 908 C C . LEU A 1 118 ? -15.446 5.515 12.879 1.00 85.94 118 LEU A C 1
ATOM 910 O O . LEU A 1 118 ? -14.333 5.459 13.394 1.00 85.94 118 LEU A O 1
ATOM 914 N N . MET A 1 119 ? -15.729 6.276 11.822 1.00 88.06 119 MET A N 1
ATOM 915 C CA . MET A 1 119 ? -14.787 7.197 11.203 1.00 88.06 119 MET A CA 1
ATOM 916 C C . MET A 1 119 ? -15.510 8.469 10.767 1.00 88.06 119 MET A C 1
ATOM 918 O O . MET A 1 119 ? -16.610 8.399 10.206 1.00 88.06 119 MET A O 1
ATOM 922 N N . ASP A 1 120 ? -14.858 9.607 10.986 1.00 89.38 120 ASP A N 1
ATOM 923 C CA . ASP A 1 120 ? -15.375 10.928 10.648 1.00 89.38 120 ASP A CA 1
ATOM 924 C C . ASP A 1 120 ? -14.508 11.595 9.571 1.00 89.38 120 ASP A C 1
ATOM 926 O O . ASP A 1 120 ? -13.401 11.163 9.244 1.00 89.38 120 ASP A O 1
ATOM 930 N N . TRP A 1 121 ? -15.006 12.681 8.974 1.00 88.62 121 TRP A N 1
ATOM 931 C CA . TRP A 1 121 ? -14.269 13.386 7.917 1.00 88.62 121 TRP A CA 1
ATOM 932 C C . TRP A 1 121 ? -12.912 13.926 8.401 1.00 88.62 121 TRP A C 1
ATOM 934 O O . TRP A 1 121 ? -11.956 13.996 7.629 1.00 88.62 121 TRP A O 1
ATOM 944 N N . GLU A 1 122 ? -12.800 14.263 9.688 1.00 88.56 122 GLU A N 1
ATOM 945 C CA . GLU A 1 122 ? -11.533 14.682 10.295 1.00 88.56 122 GLU A CA 1
ATOM 946 C C . GLU A 1 122 ? -10.463 13.579 10.255 1.00 88.56 122 GLU A C 1
ATOM 948 O O . GLU A 1 122 ? -9.277 13.890 10.121 1.00 88.56 122 GLU A O 1
ATOM 953 N N . ASP A 1 123 ? -10.853 12.300 10.282 1.00 88.44 123 ASP A N 1
ATOM 954 C CA . ASP A 1 123 ? -9.915 11.184 10.132 1.00 88.44 123 ASP A CA 1
ATOM 955 C C . ASP A 1 123 ? -9.397 11.089 8.691 1.00 88.44 123 ASP A C 1
ATOM 957 O O . ASP A 1 123 ? -8.200 10.891 8.470 1.00 88.44 123 ASP A O 1
ATOM 961 N N . ALA A 1 124 ? -10.256 11.334 7.694 1.00 89.50 124 ALA A N 1
ATOM 962 C CA . ALA A 1 124 ? -9.866 11.339 6.281 1.00 89.50 124 ALA A CA 1
ATOM 963 C C . ALA A 1 124 ? -8.862 12.457 5.938 1.00 89.50 124 ALA A C 1
ATOM 965 O O . ALA A 1 124 ? -8.026 12.294 5.047 1.00 89.50 124 ALA A O 1
ATOM 966 N N . LYS A 1 125 ? -8.873 13.579 6.669 1.00 91.56 125 LYS A N 1
ATOM 967 C CA . LYS A 1 125 ? -7.874 14.651 6.492 1.00 91.56 125 LYS A CA 1
ATOM 968 C C . LYS A 1 125 ? -6.459 14.232 6.894 1.00 91.56 125 LYS A C 1
ATOM 970 O O . LYS A 1 125 ? -5.502 14.845 6.432 1.00 91.56 125 LYS A O 1
ATOM 975 N N . ARG A 1 126 ? -6.313 13.200 7.733 1.00 90.44 126 ARG A N 1
ATOM 976 C CA . ARG A 1 126 ? -5.005 12.673 8.163 1.00 90.44 126 ARG A CA 1
ATOM 977 C C . ARG A 1 126 ? -4.346 11.787 7.107 1.00 90.44 126 ARG A C 1
ATOM 979 O O . ARG A 1 126 ? -3.166 11.466 7.239 1.00 90.44 126 ARG A O 1
ATOM 986 N N . VAL A 1 127 ? -5.087 11.389 6.071 1.00 90.62 127 VAL A N 1
ATOM 987 C CA . VAL A 1 127 ? -4.544 10.624 4.945 1.00 90.62 127 VAL A CA 1
ATOM 988 C C . VAL A 1 127 ? -3.480 11.470 4.231 1.00 90.62 127 VAL A C 1
ATOM 990 O O . VAL A 1 127 ? -3.712 12.650 3.963 1.00 90.62 127 VAL A O 1
ATOM 993 N N . PRO A 1 128 ? -2.307 10.906 3.890 1.00 89.94 128 PRO A N 1
ATOM 994 C CA . PRO A 1 128 ? -1.247 11.643 3.212 1.00 89.94 128 PRO A CA 1
ATOM 995 C C . PRO A 1 128 ? -1.573 11.849 1.721 1.00 89.94 128 PRO A C 1
ATOM 997 O O . PRO A 1 128 ? -0.978 11.226 0.843 1.00 89.94 128 PRO A O 1
ATOM 1000 N N . TRP A 1 129 ? -2.500 12.761 1.418 1.00 91.50 129 TRP A N 1
ATOM 1001 C CA . TRP A 1 129 ? -2.952 13.080 0.054 1.00 91.50 129 TRP A CA 1
ATOM 1002 C C . TRP A 1 129 ? -1.810 13.448 -0.903 1.00 91.50 129 TRP A C 1
ATOM 1004 O O . TRP A 1 129 ? -1.869 13.132 -2.090 1.00 91.50 129 TRP A O 1
ATOM 1014 N N . GLY A 1 130 ? -0.732 14.048 -0.385 1.00 89.19 130 GLY A N 1
ATOM 1015 C CA . GLY A 1 130 ? 0.467 14.352 -1.169 1.00 89.19 130 GLY A CA 1
ATOM 1016 C C . GLY A 1 130 ? 1.139 13.111 -1.768 1.00 89.19 130 GLY A C 1
ATOM 1017 O O . GLY A 1 130 ? 1.622 13.170 -2.894 1.00 89.19 130 GLY A O 1
ATOM 1018 N N . ILE A 1 131 ? 1.116 11.970 -1.068 1.00 86.06 131 ILE A N 1
ATOM 1019 C CA . ILE A 1 131 ? 1.671 10.707 -1.578 1.00 86.06 131 ILE A CA 1
ATOM 1020 C C . ILE A 1 131 ? 0.801 10.168 -2.724 1.00 86.06 131 ILE A C 1
ATOM 1022 O O . ILE A 1 131 ? 1.331 9.725 -3.740 1.00 86.06 131 ILE A O 1
ATOM 1026 N N . LEU A 1 132 ? -0.528 10.263 -2.602 1.00 84.88 132 LEU A N 1
ATOM 1027 C CA . LEU A 1 132 ? -1.457 9.854 -3.663 1.00 84.88 132 LEU A CA 1
ATOM 1028 C C . LEU A 1 132 ? -1.279 10.704 -4.930 1.00 84.88 132 LEU A C 1
ATOM 1030 O O . LEU A 1 132 ? -1.215 10.161 -6.033 1.00 84.88 132 LEU A O 1
ATOM 1034 N N . LEU A 1 133 ? -1.140 12.025 -4.774 1.00 88.88 133 LEU A N 1
ATOM 1035 C CA . LEU A 1 133 ? -0.855 12.937 -5.886 1.00 88.88 133 LEU A CA 1
ATOM 1036 C C . LEU A 1 133 ? 0.507 12.654 -6.533 1.00 88.88 133 LEU A C 1
ATOM 1038 O O . LEU A 1 133 ? 0.613 12.696 -7.757 1.00 88.88 133 LEU A O 1
ATOM 1042 N N . LEU A 1 134 ? 1.531 12.323 -5.738 1.00 84.25 134 LEU A N 1
ATOM 1043 C CA . LEU A 1 134 ? 2.856 11.954 -6.242 1.00 84.25 134 LEU A CA 1
ATOM 1044 C C . LEU A 1 134 ? 2.800 10.685 -7.105 1.00 84.25 134 LEU A C 1
ATOM 1046 O O . LEU A 1 134 ? 3.347 10.678 -8.207 1.00 84.25 134 LEU A O 1
ATOM 1050 N N . PHE A 1 135 ? 2.090 9.645 -6.657 1.00 81.69 135 PHE A N 1
ATOM 1051 C CA . PHE A 1 135 ? 1.903 8.429 -7.454 1.00 81.69 135 PHE A CA 1
ATOM 1052 C C . PHE A 1 135 ? 1.108 8.692 -8.738 1.00 81.69 135 PHE A C 1
ATOM 1054 O O . PHE A 1 135 ? 1.521 8.249 -9.810 1.00 81.69 135 PHE A O 1
ATOM 1061 N N . GLY A 1 136 ? 0.016 9.460 -8.660 1.00 85.19 136 GLY A N 1
ATOM 1062 C CA . GLY A 1 136 ? -0.764 9.852 -9.839 1.00 85.19 136 GLY A CA 1
ATOM 1063 C C . GLY A 1 136 ? 0.064 10.646 -10.856 1.00 85.19 136 GLY A C 1
ATOM 1064 O O . GLY A 1 136 ? 0.013 10.362 -12.053 1.00 85.19 136 GLY A O 1
ATOM 1065 N N . GLY A 1 137 ? 0.889 11.583 -10.381 1.00 86.38 137 GLY A N 1
ATOM 1066 C CA . GLY A 1 137 ? 1.840 12.328 -11.205 1.00 86.38 137 GLY A CA 1
ATOM 1067 C C . GLY A 1 137 ? 2.887 11.426 -11.864 1.00 86.38 137 GLY A C 1
ATOM 1068 O O . GLY A 1 137 ? 3.148 11.572 -13.056 1.00 86.38 137 GLY A O 1
ATOM 1069 N N . GLY A 1 138 ? 3.426 10.444 -11.136 1.00 81.62 138 GLY A N 1
ATOM 1070 C CA . GLY A 1 138 ? 4.353 9.449 -11.686 1.00 81.62 138 GLY A CA 1
ATOM 1071 C C . GLY A 1 138 ? 3.756 8.620 -12.813 1.00 81.62 138 GLY A C 1
ATOM 1072 O O . GLY A 1 138 ? 4.363 8.496 -13.873 1.00 81.62 138 GLY A O 1
ATOM 1073 N N . LEU A 1 139 ? 2.540 8.103 -12.619 1.00 82.94 139 LEU A N 1
ATOM 1074 C CA . LEU A 1 139 ? 1.816 7.350 -13.648 1.00 82.94 139 LEU A CA 1
ATOM 1075 C C . LEU A 1 139 ? 1.480 8.223 -14.869 1.00 82.94 139 LEU A C 1
ATOM 1077 O O . LEU A 1 139 ? 1.547 7.750 -16.006 1.00 82.94 139 LEU A O 1
ATOM 1081 N N . ALA A 1 140 ? 1.163 9.504 -14.659 1.00 87.38 140 ALA A N 1
ATOM 1082 C CA . ALA A 1 140 ? 0.930 10.453 -15.746 1.00 87.38 140 ALA A CA 1
ATOM 1083 C C . ALA A 1 140 ? 2.210 10.736 -16.551 1.00 87.38 140 ALA A C 1
ATOM 1085 O O . ALA A 1 140 ? 2.173 10.686 -17.780 1.00 87.38 140 ALA A O 1
ATOM 1086 N N . ILE A 1 141 ? 3.348 10.963 -15.882 1.00 84.50 141 ILE A N 1
ATOM 1087 C CA . ILE A 1 141 ? 4.660 11.133 -16.531 1.00 84.50 141 ILE A CA 1
ATOM 1088 C C . ILE A 1 141 ? 5.048 9.861 -17.291 1.00 84.50 141 ILE A C 1
ATOM 1090 O O . ILE A 1 141 ? 5.483 9.946 -18.437 1.00 84.50 141 ILE A O 1
ATOM 1094 N N . ALA A 1 142 ? 4.815 8.685 -16.700 1.00 79.00 142 ALA A N 1
ATOM 1095 C CA . ALA A 1 142 ? 5.055 7.392 -17.336 1.00 79.00 142 ALA A CA 1
ATOM 1096 C C . ALA A 1 142 ? 4.322 7.254 -18.665 1.00 79.00 142 ALA A C 1
ATOM 1098 O O . ALA A 1 142 ? 4.910 6.923 -19.695 1.00 79.00 142 ALA A O 1
ATOM 1099 N N . LYS A 1 143 ? 3.022 7.553 -18.635 1.00 82.31 143 LYS A N 1
ATOM 1100 C CA . LYS A 1 143 ? 2.186 7.547 -19.828 1.00 82.31 143 LYS A CA 1
ATOM 1101 C C . LYS A 1 143 ? 2.660 8.597 -20.828 1.00 82.31 143 LYS A C 1
ATOM 1103 O O . LYS A 1 143 ? 2.712 8.298 -22.016 1.00 82.31 143 LYS A O 1
ATOM 1108 N N . GLY A 1 144 ? 3.070 9.771 -20.346 1.00 86.69 144 GLY A N 1
ATOM 1109 C CA . GLY A 1 144 ? 3.687 10.829 -21.139 1.00 86.69 144 GLY A CA 1
ATOM 1110 C C . GLY A 1 144 ? 4.906 10.345 -21.926 1.00 86.69 144 GLY A C 1
ATOM 1111 O O . GLY A 1 144 ? 4.947 10.556 -23.135 1.00 86.69 144 GLY A O 1
ATOM 1112 N N . PHE A 1 145 ? 5.844 9.643 -21.282 1.00 84.44 145 PHE A N 1
ATOM 1113 C CA . PHE A 1 145 ? 7.046 9.089 -21.928 1.00 84.44 145 PHE A CA 1
ATOM 1114 C C . PHE A 1 145 ? 6.723 8.039 -22.993 1.00 84.44 145 PHE A C 1
ATOM 1116 O O . PHE A 1 145 ? 7.365 8.022 -24.045 1.00 84.44 145 PHE A O 1
ATOM 1123 N N . GLY A 1 146 ? 5.705 7.208 -22.745 1.00 81.62 146 GLY A N 1
ATOM 1124 C CA . GLY A 1 146 ? 5.199 6.260 -23.736 1.00 81.62 146 GLY A CA 1
ATOM 1125 C C . GLY A 1 146 ? 4.564 6.966 -24.936 1.00 81.62 146 GLY A C 1
ATOM 1126 O O . GLY A 1 146 ? 4.888 6.661 -26.077 1.00 81.62 146 GLY A O 1
ATOM 1127 N N . THR A 1 147 ? 3.700 7.959 -24.704 1.00 88.00 147 THR A N 1
ATOM 1128 C CA . THR A 1 147 ? 3.034 8.697 -25.793 1.00 88.00 147 THR A CA 1
ATOM 1129 C C . THR A 1 147 ? 3.963 9.625 -26.574 1.00 88.00 147 THR A C 1
ATOM 1131 O O . THR A 1 147 ? 3.694 9.898 -27.739 1.00 88.00 147 THR A O 1
ATOM 1134 N N . SER A 1 148 ? 5.041 10.120 -25.958 1.00 89.88 148 SER A N 1
ATOM 1135 C CA . SER A 1 148 ? 6.012 11.000 -26.617 1.00 89.88 148 SER A CA 1
ATOM 1136 C C . SER A 1 148 ? 7.082 10.244 -27.409 1.00 89.88 148 SER A C 1
ATOM 1138 O O . SER A 1 148 ? 7.862 10.880 -28.114 1.00 89.88 148 SER A O 1
ATOM 1140 N N . GLY A 1 149 ? 7.156 8.913 -27.281 1.00 85.25 149 GLY A N 1
ATOM 1141 C CA . GLY A 1 149 ? 8.228 8.096 -27.861 1.00 85.25 149 GLY A CA 1
ATOM 1142 C C . GLY A 1 149 ? 9.584 8.259 -27.161 1.00 85.25 149 GLY A C 1
ATOM 1143 O O . GLY A 1 149 ? 10.581 7.689 -27.603 1.00 85.25 149 GLY A O 1
ATOM 1144 N N . LEU A 1 150 ? 9.646 9.011 -26.053 1.00 84.38 150 LEU A N 1
ATOM 1145 C CA . LEU A 1 150 ? 10.881 9.209 -25.289 1.00 84.38 150 LEU A CA 1
ATOM 1146 C C . LEU A 1 150 ? 11.385 7.891 -24.689 1.00 84.38 150 LEU A C 1
ATOM 1148 O O . LEU A 1 150 ? 12.590 7.645 -24.671 1.00 84.38 150 LEU A O 1
ATOM 1152 N N . SER A 1 151 ? 10.465 7.038 -24.231 1.00 81.38 151 SER A N 1
ATOM 1153 C CA . SER A 1 151 ? 10.781 5.697 -23.733 1.00 81.38 151 SER A CA 1
ATOM 1154 C C . SER A 1 151 ? 11.515 4.851 -24.776 1.00 81.38 151 SER A C 1
ATOM 1156 O O . SER A 1 151 ? 12.558 4.276 -24.468 1.00 81.38 151 SER A O 1
ATOM 1158 N N . ASP A 1 152 ? 11.022 4.833 -26.016 1.00 82.38 152 ASP A N 1
ATOM 1159 C CA . ASP A 1 152 ? 11.618 4.052 -27.105 1.00 82.38 152 ASP A CA 1
ATOM 1160 C C . ASP A 1 152 ? 12.980 4.617 -27.523 1.00 82.38 152 ASP A C 1
ATOM 1162 O O . ASP A 1 152 ? 13.925 3.863 -27.761 1.00 82.38 152 ASP A O 1
ATOM 1166 N N . TYR A 1 153 ? 13.117 5.947 -27.541 1.00 85.75 153 TYR A N 1
ATOM 1167 C CA . TYR A 1 153 ? 14.393 6.609 -27.808 1.00 85.75 153 TYR A CA 1
ATOM 1168 C C . TYR A 1 153 ? 15.460 6.239 -26.767 1.00 85.75 153 TYR A C 1
ATOM 1170 O O . TYR A 1 153 ? 16.565 5.837 -27.131 1.00 85.75 153 TYR A O 1
ATOM 1178 N N . ILE A 1 154 ? 15.134 6.336 -25.473 1.00 82.94 154 ILE A N 1
ATOM 1179 C CA . ILE A 1 154 ? 16.058 5.977 -24.387 1.00 82.94 154 ILE A CA 1
ATOM 1180 C C . ILE A 1 154 ? 16.397 4.483 -24.450 1.00 82.94 154 ILE A C 1
ATOM 1182 O O . ILE A 1 154 ? 17.568 4.120 -24.335 1.00 82.94 154 ILE A O 1
ATOM 1186 N N . ALA A 1 155 ? 15.407 3.618 -24.689 1.00 77.12 155 ALA A N 1
ATOM 1187 C CA . ALA A 1 155 ? 15.623 2.181 -24.826 1.00 77.12 155 ALA A CA 1
ATOM 1188 C C . ALA A 1 155 ? 16.579 1.846 -25.983 1.00 77.12 155 ALA A C 1
ATOM 1190 O O . ALA A 1 155 ? 17.473 1.022 -25.804 1.00 77.12 155 ALA A O 1
ATOM 1191 N N . ALA A 1 156 ? 16.456 2.519 -27.131 1.00 81.75 156 ALA A N 1
ATOM 1192 C CA . ALA A 1 156 ? 17.360 2.333 -28.264 1.00 81.75 156 ALA A CA 1
ATOM 1193 C C . ALA A 1 156 ? 18.808 2.746 -27.936 1.00 81.75 156 ALA A C 1
ATOM 1195 O O . ALA A 1 156 ? 19.737 2.024 -28.285 1.00 81.75 156 ALA A O 1
ATOM 1196 N N . GLN A 1 157 ? 19.009 3.862 -27.223 1.00 84.44 157 GLN A N 1
ATOM 1197 C CA . GLN A 1 157 ? 20.347 4.308 -26.800 1.00 84.44 157 GLN A CA 1
ATOM 1198 C C . GLN A 1 157 ? 20.973 3.387 -25.742 1.00 84.44 157 GLN A C 1
ATOM 1200 O O . GLN A 1 157 ? 22.178 3.153 -25.749 1.00 84.44 157 GLN A O 1
ATOM 1205 N N . LEU A 1 158 ? 20.175 2.835 -24.825 1.00 75.81 158 LEU A N 1
ATOM 1206 C CA . LEU A 1 158 ? 20.681 1.832 -23.886 1.00 75.81 158 LEU A CA 1
ATOM 1207 C C . LEU A 1 158 ? 20.977 0.499 -24.578 1.00 75.81 158 LEU A C 1
ATOM 1209 O O . LEU A 1 158 ? 21.952 -0.155 -24.221 1.00 75.81 158 LEU A O 1
ATOM 1213 N N . ALA A 1 159 ? 20.178 0.098 -25.569 1.00 73.62 159 ALA A N 1
ATOM 1214 C CA . ALA A 1 159 ? 20.403 -1.132 -26.322 1.00 73.62 159 ALA A CA 1
ATOM 1215 C C . ALA A 1 159 ? 21.704 -1.088 -27.137 1.00 73.62 159 ALA A C 1
ATOM 1217 O O . ALA A 1 159 ? 22.365 -2.111 -27.269 1.00 73.62 159 ALA A O 1
ATOM 1218 N N . THR A 1 160 ? 22.122 0.077 -27.639 1.00 78.12 160 THR A N 1
ATOM 1219 C CA . THR A 1 160 ? 23.430 0.216 -28.304 1.00 78.12 160 THR A CA 1
ATOM 1220 C C . THR A 1 160 ? 24.599 0.182 -27.317 1.00 78.12 160 THR A C 1
ATOM 1222 O O . THR A 1 160 ? 25.663 -0.321 -27.661 1.00 78.12 160 THR A O 1
ATOM 1225 N N . LEU A 1 161 ? 24.413 0.680 -26.089 1.00 71.12 161 LEU A N 1
ATOM 1226 C CA . LEU A 1 161 ? 25.445 0.701 -25.044 1.00 71.12 161 LEU A CA 1
ATOM 1227 C C . LEU A 1 161 ? 25.587 -0.626 -24.277 1.00 71.12 161 LEU A C 1
ATOM 1229 O O . LEU A 1 161 ? 26.681 -0.948 -23.820 1.00 71.12 161 LEU A O 1
ATOM 1233 N N . LEU A 1 162 ? 24.496 -1.378 -24.101 1.00 69.50 162 LEU A N 1
ATOM 1234 C CA . LEU A 1 162 ? 24.443 -2.605 -23.292 1.00 69.50 162 LEU A CA 1
ATOM 1235 C C . LEU A 1 162 ? 24.000 -3.852 -24.080 1.00 69.50 162 LEU A C 1
ATOM 1237 O O . LEU A 1 162 ? 23.803 -4.900 -23.470 1.00 69.50 162 LEU A O 1
ATOM 1241 N N . GLY A 1 163 ? 23.832 -3.770 -25.404 1.00 65.50 163 GLY A N 1
ATOM 1242 C CA . GLY A 1 163 ? 23.256 -4.844 -26.231 1.00 65.50 163 GLY A CA 1
ATOM 1243 C C . GLY A 1 163 ? 24.008 -6.176 -26.194 1.00 65.50 163 GLY A C 1
ATOM 1244 O O . GLY A 1 163 ? 23.376 -7.224 -26.293 1.00 65.50 163 GLY A O 1
ATOM 1245 N N . ASP A 1 164 ? 25.324 -6.137 -25.970 1.00 68.44 164 ASP A N 1
ATOM 1246 C CA . ASP A 1 164 ? 26.180 -7.325 -25.840 1.00 68.44 164 ASP A CA 1
ATOM 1247 C C . ASP A 1 164 ? 26.457 -7.720 -24.375 1.00 68.44 164 ASP A C 1
ATOM 1249 O O . ASP A 1 164 ? 27.197 -8.669 -24.106 1.00 68.44 164 ASP A O 1
ATOM 1253 N N . ALA A 1 165 ? 25.902 -6.991 -23.399 1.00 71.25 165 ALA A N 1
ATOM 1254 C CA . ALA A 1 165 ? 26.151 -7.248 -21.986 1.00 71.25 165 ALA A CA 1
ATOM 1255 C C . ALA A 1 165 ? 25.317 -8.430 -21.466 1.00 71.25 165 ALA A C 1
ATOM 1257 O O . ALA A 1 165 ? 24.132 -8.579 -21.768 1.00 71.25 165 ALA A O 1
ATOM 1258 N N . GLU A 1 166 ? 25.924 -9.253 -20.609 1.00 77.50 166 GLU A N 1
ATOM 1259 C CA . GLU A 1 166 ? 25.229 -10.356 -19.948 1.00 77.50 166 GLU A CA 1
ATOM 1260 C C . GLU A 1 166 ? 24.078 -9.835 -19.066 1.00 77.50 166 GLU A C 1
ATOM 1262 O O . GLU A 1 166 ? 24.206 -8.822 -18.374 1.00 77.50 166 GLU A O 1
ATOM 1267 N N . GLN A 1 167 ? 22.952 -10.558 -19.037 1.00 75.62 167 GLN A N 1
ATOM 1268 C CA . GLN A 1 167 ? 21.745 -10.167 -18.296 1.00 75.62 167 GLN A CA 1
ATOM 1269 C C . GLN A 1 167 ? 22.021 -9.859 -16.810 1.00 75.62 167 GLN A C 1
ATOM 1271 O O . GLN A 1 167 ? 21.389 -8.973 -16.233 1.00 75.62 167 GLN A O 1
ATOM 1276 N N . LEU A 1 168 ? 22.986 -10.548 -16.194 1.00 76.69 168 LEU A N 1
ATOM 1277 C CA . LEU A 1 168 ? 23.409 -10.287 -14.817 1.00 76.69 168 LEU A CA 1
ATOM 1278 C C . LEU A 1 168 ? 24.039 -8.899 -14.640 1.00 76.69 168 LEU A C 1
ATOM 1280 O O . LEU A 1 168 ? 23.770 -8.235 -13.640 1.00 76.69 168 LEU A O 1
ATOM 1284 N N . VAL A 1 169 ? 24.823 -8.428 -15.612 1.00 80.62 169 VAL A N 1
ATOM 1285 C CA . VAL A 1 169 ? 25.470 -7.107 -15.569 1.00 80.62 169 VAL A CA 1
ATOM 1286 C C . VAL A 1 169 ? 24.423 -5.996 -15.632 1.00 80.62 169 VAL A C 1
ATOM 1288 O O . VAL A 1 169 ? 24.509 -5.033 -14.873 1.00 80.62 169 VAL A O 1
ATOM 1291 N N . ILE A 1 170 ? 23.394 -6.163 -16.467 1.00 77.38 170 ILE A N 1
ATOM 1292 C CA . ILE A 1 170 ? 22.278 -5.212 -16.597 1.00 77.38 170 ILE A CA 1
ATOM 1293 C C . ILE A 1 170 ? 21.477 -5.116 -15.290 1.00 77.38 170 ILE A C 1
ATOM 1295 O O . ILE A 1 170 ? 21.115 -4.023 -14.850 1.00 77.38 170 ILE A O 1
ATOM 1299 N N . VAL A 1 171 ? 21.208 -6.251 -14.638 1.00 80.25 171 VAL A N 1
ATOM 1300 C CA . VAL A 1 171 ? 20.491 -6.270 -13.355 1.00 80.25 171 VAL A CA 1
ATOM 1301 C C . VAL A 1 171 ? 21.332 -5.627 -12.254 1.00 80.25 171 VAL A C 1
ATOM 1303 O O . VAL A 1 171 ? 20.829 -4.774 -11.525 1.00 80.25 171 VAL A O 1
ATOM 1306 N N . MET A 1 172 ? 22.613 -5.988 -12.145 1.00 82.62 172 MET A N 1
ATOM 1307 C CA . MET A 1 172 ? 23.502 -5.446 -11.114 1.00 82.62 172 MET A CA 1
ATOM 1308 C C . MET A 1 172 ? 23.715 -3.938 -11.267 1.00 82.62 172 MET A C 1
ATOM 1310 O O . MET A 1 172 ? 23.671 -3.221 -10.269 1.00 82.62 172 MET A O 1
ATOM 1314 N N . SER A 1 173 ? 23.889 -3.443 -12.497 1.00 81.75 173 SER A N 1
ATOM 1315 C CA . SER A 1 173 ? 24.043 -2.007 -12.758 1.00 81.75 173 SER A CA 1
ATOM 1316 C C . SER A 1 173 ? 22.769 -1.230 -12.425 1.00 81.75 173 SER A C 1
ATOM 1318 O O . SER A 1 173 ? 22.835 -0.193 -11.768 1.00 81.75 173 SER A O 1
ATOM 1320 N N . THR A 1 174 ? 21.605 -1.770 -12.792 1.00 80.06 174 THR A N 1
ATOM 1321 C CA . THR A 1 174 ? 20.297 -1.189 -12.469 1.00 80.06 174 THR A CA 1
ATOM 1322 C C . THR A 1 174 ? 20.081 -1.104 -10.962 1.00 80.06 174 THR A C 1
ATOM 1324 O O . THR A 1 174 ? 19.697 -0.054 -10.449 1.00 80.06 174 THR A O 1
ATOM 1327 N N . VAL A 1 175 ? 20.325 -2.202 -10.240 1.00 83.81 175 VAL A N 1
ATOM 1328 C CA . VAL A 1 175 ? 20.153 -2.246 -8.784 1.00 83.81 175 VAL A CA 1
ATOM 1329 C C . VAL A 1 175 ? 21.108 -1.262 -8.118 1.00 83.81 175 VAL A C 1
ATOM 1331 O O . VAL A 1 175 ? 20.658 -0.458 -7.313 1.00 83.81 175 VAL A O 1
ATOM 1334 N N . ALA A 1 176 ? 22.388 -1.254 -8.499 1.00 84.88 176 ALA A N 1
ATOM 1335 C CA . ALA A 1 176 ? 23.364 -0.315 -7.953 1.00 84.88 176 ALA A CA 1
ATOM 1336 C C . ALA A 1 176 ? 22.964 1.149 -8.198 1.00 84.88 176 ALA A C 1
ATOM 1338 O O . ALA A 1 176 ? 23.043 1.969 -7.285 1.00 84.88 176 ALA A O 1
ATOM 1339 N N . PHE A 1 177 ? 22.482 1.471 -9.401 1.00 83.44 177 PHE A N 1
ATOM 1340 C CA . PHE A 1 177 ? 22.028 2.816 -9.743 1.00 83.44 177 PHE A CA 1
ATOM 1341 C C . PHE A 1 177 ? 20.802 3.243 -8.927 1.00 83.44 177 PHE A C 1
ATOM 1343 O O . PHE A 1 177 ? 20.803 4.323 -8.340 1.00 83.44 177 PHE A O 1
ATOM 1350 N N . ILE A 1 178 ? 19.772 2.393 -8.842 1.00 83.25 178 ILE A N 1
ATOM 1351 C CA . ILE A 1 178 ? 18.560 2.700 -8.072 1.00 83.25 178 ILE A CA 1
ATOM 1352 C C . ILE A 1 178 ? 18.886 2.795 -6.579 1.00 83.25 178 ILE A C 1
ATOM 1354 O O . ILE A 1 178 ? 18.442 3.736 -5.929 1.00 83.25 178 ILE A O 1
ATOM 1358 N N . THR A 1 179 ? 19.688 1.876 -6.037 1.00 84.88 179 THR A N 1
ATOM 1359 C CA . THR A 1 179 ? 20.109 1.912 -4.631 1.00 84.88 179 THR A CA 1
ATOM 1360 C C . THR A 1 179 ? 20.930 3.166 -4.320 1.00 84.88 179 THR A C 1
ATOM 1362 O O . THR A 1 179 ? 20.665 3.823 -3.317 1.00 84.88 179 THR A O 1
ATOM 1365 N N . GLY A 1 180 ? 21.844 3.577 -5.205 1.00 85.81 180 GLY A N 1
ATOM 1366 C CA . GLY A 1 180 ? 22.567 4.844 -5.056 1.00 85.81 180 GLY A CA 1
ATOM 1367 C C . GLY A 1 180 ? 21.640 6.064 -5.110 1.00 85.81 180 GLY A C 1
ATOM 1368 O O . GLY A 1 180 ? 21.739 6.961 -4.277 1.00 85.81 180 GLY A O 1
ATOM 1369 N N . LEU A 1 181 ? 20.670 6.081 -6.032 1.00 80.88 181 LEU A N 1
ATOM 1370 C CA . LEU A 1 181 ? 19.663 7.146 -6.088 1.00 80.88 181 LEU A CA 1
ATOM 1371 C C . LEU A 1 181 ? 18.788 7.201 -4.827 1.00 80.88 181 LEU A C 1
ATOM 1373 O O . LEU A 1 181 ? 18.401 8.294 -4.422 1.00 80.88 181 LEU A O 1
ATOM 1377 N N . THR A 1 182 ? 18.490 6.067 -4.182 1.00 87.44 182 THR A N 1
ATOM 1378 C CA . THR A 1 182 ? 17.724 6.048 -2.920 1.00 87.44 182 THR A CA 1
ATOM 1379 C C . THR A 1 182 ? 18.484 6.596 -1.711 1.00 87.44 182 THR A C 1
ATOM 1381 O O . THR A 1 182 ? 17.851 6.926 -0.715 1.00 87.44 182 THR A O 1
ATOM 1384 N N . GLU A 1 183 ? 19.813 6.737 -1.774 1.00 87.69 183 GLU A N 1
ATOM 1385 C CA . GLU A 1 183 ? 20.570 7.412 -0.707 1.00 87.69 183 GLU A CA 1
ATOM 1386 C C . GLU A 1 183 ? 20.427 8.939 -0.776 1.00 87.69 183 GLU A C 1
ATOM 1388 O O . GLU A 1 183 ? 20.458 9.617 0.250 1.00 87.69 183 GLU A O 1
ATOM 1393 N N . VAL A 1 184 ? 20.253 9.486 -1.983 1.00 82.56 184 VAL A N 1
ATOM 1394 C CA . VAL A 1 184 ? 20.206 10.938 -2.232 1.00 82.56 184 VAL A CA 1
ATOM 1395 C C . VAL A 1 184 ? 18.768 11.456 -2.343 1.00 82.56 184 VAL A C 1
ATOM 1397 O O . VAL A 1 184 ? 18.496 12.615 -2.027 1.00 82.56 184 VAL A O 1
ATOM 1400 N N . ALA A 1 185 ? 17.829 10.612 -2.774 1.00 82.12 185 ALA A N 1
ATOM 1401 C CA . ALA A 1 185 ? 16.426 10.956 -2.967 1.00 82.12 185 ALA A CA 1
ATOM 1402 C C . ALA A 1 185 ? 15.498 10.119 -2.075 1.00 82.12 185 ALA A C 1
ATOM 1404 O O . ALA A 1 185 ? 15.783 8.975 -1.735 1.00 82.12 185 ALA A O 1
ATOM 1405 N N . SER A 1 186 ? 14.336 10.681 -1.730 1.00 82.50 186 SER A N 1
ATOM 1406 C CA . SER A 1 186 ? 13.284 9.949 -1.015 1.00 82.50 186 SER A CA 1
ATOM 1407 C C . SER A 1 186 ? 12.889 8.677 -1.769 1.00 82.50 186 SER A C 1
ATOM 1409 O O . SER A 1 186 ? 12.626 8.727 -2.971 1.00 82.50 186 SER A O 1
ATOM 1411 N N . ASN A 1 187 ? 12.742 7.564 -1.044 1.00 83.12 187 ASN A N 1
ATOM 1412 C CA . ASN A 1 187 ? 12.315 6.272 -1.590 1.00 83.12 187 ASN A CA 1
ATOM 1413 C C . ASN A 1 187 ? 11.065 6.384 -2.479 1.00 83.12 187 ASN A C 1
ATOM 1415 O O . ASN A 1 187 ? 10.994 5.767 -3.542 1.00 83.12 187 ASN A O 1
ATOM 1419 N N . THR A 1 188 ? 10.096 7.215 -2.082 1.00 77.31 188 THR A N 1
ATOM 1420 C CA . THR A 1 188 ? 8.864 7.427 -2.852 1.00 77.31 188 THR A CA 1
ATOM 1421 C C . THR A 1 188 ? 9.137 8.157 -4.167 1.00 77.31 188 THR A C 1
ATOM 1423 O O . THR A 1 188 ? 8.575 7.791 -5.198 1.00 77.31 188 THR A O 1
ATOM 1426 N N . ALA A 1 189 ? 10.021 9.158 -4.163 1.00 74.38 189 ALA A N 1
ATOM 1427 C CA . ALA A 1 189 ? 10.400 9.895 -5.369 1.00 74.38 189 ALA A CA 1
ATOM 1428 C C . ALA A 1 189 ? 11.184 9.004 -6.346 1.00 74.38 189 ALA A C 1
ATOM 1430 O O . ALA A 1 189 ? 10.890 8.999 -7.541 1.00 74.38 189 ALA A O 1
ATOM 1431 N N . THR A 1 190 ? 12.112 8.191 -5.834 1.00 80.75 190 THR A N 1
ATOM 1432 C CA . THR A 1 190 ? 12.914 7.274 -6.652 1.00 80.75 190 THR A CA 1
ATOM 1433 C C . THR A 1 190 ? 12.044 6.234 -7.352 1.00 80.75 190 THR A C 1
ATOM 1435 O O . THR A 1 190 ? 12.182 6.049 -8.556 1.00 80.75 190 THR A O 1
ATOM 1438 N N . ILE A 1 191 ? 11.093 5.608 -6.650 1.00 77.19 191 ILE A N 1
ATOM 1439 C CA . ILE A 1 191 ? 10.159 4.636 -7.251 1.00 77.19 191 ILE A CA 1
ATOM 1440 C C . ILE A 1 191 ? 9.282 5.296 -8.324 1.00 77.19 191 ILE A C 1
ATOM 1442 O O . ILE A 1 191 ? 9.120 4.744 -9.411 1.00 77.19 191 ILE A O 1
ATOM 1446 N N . THR A 1 192 ? 8.762 6.493 -8.040 1.00 73.62 192 THR A N 1
ATOM 1447 C CA . THR A 1 192 ? 7.875 7.240 -8.948 1.00 73.62 192 THR A CA 1
ATOM 1448 C C . THR A 1 192 ? 8.559 7.566 -10.283 1.00 73.62 192 THR A C 1
ATOM 1450 O O . THR A 1 192 ? 7.911 7.532 -11.326 1.00 73.62 192 THR A O 1
ATOM 1453 N N . LEU A 1 193 ? 9.870 7.836 -10.266 1.00 73.81 193 LEU A N 1
ATOM 1454 C CA . LEU A 1 193 ? 10.671 8.099 -11.468 1.00 73.81 193 LEU A CA 1
ATOM 1455 C C . LEU A 1 193 ? 11.210 6.821 -12.127 1.00 73.81 193 LEU A C 1
ATOM 1457 O O . LEU A 1 193 ? 11.232 6.724 -13.352 1.00 73.81 193 LEU A O 1
ATOM 1461 N N . ALA A 1 194 ? 11.641 5.836 -11.337 1.00 76.06 194 ALA A N 1
ATOM 1462 C CA . ALA A 1 194 ? 12.312 4.642 -11.844 1.00 76.06 194 ALA A CA 1
ATOM 1463 C C . ALA A 1 194 ? 11.346 3.634 -12.483 1.00 76.06 194 ALA A C 1
ATOM 1465 O O . ALA A 1 194 ? 11.660 3.080 -13.537 1.00 76.06 194 ALA A O 1
ATOM 1466 N N . VAL A 1 195 ? 10.171 3.399 -11.883 1.00 74.25 195 VAL A N 1
ATOM 1467 C CA . VAL A 1 195 ? 9.207 2.393 -12.376 1.00 74.25 195 VAL A CA 1
ATOM 1468 C C . VAL A 1 195 ? 8.807 2.643 -13.840 1.00 74.25 195 VAL A C 1
ATOM 1470 O O . VAL A 1 195 ? 8.896 1.706 -14.636 1.00 74.25 195 VAL A O 1
ATOM 1473 N N . PRO A 1 196 ? 8.451 3.875 -14.254 1.00 68.06 196 PRO A N 1
ATOM 1474 C CA . PRO A 1 196 ? 8.119 4.172 -15.647 1.00 68.06 196 PRO A CA 1
ATOM 1475 C C . PRO A 1 196 ? 9.248 3.934 -16.647 1.00 68.06 196 PRO A C 1
ATOM 1477 O O . PRO A 1 196 ? 9.033 3.367 -17.717 1.00 68.06 196 PRO A O 1
ATOM 1480 N N . ILE A 1 197 ? 10.458 4.369 -16.294 1.00 70.88 197 ILE A N 1
ATOM 1481 C CA . ILE A 1 197 ? 11.628 4.304 -17.172 1.00 70.88 197 ILE A CA 1
ATOM 1482 C C . ILE A 1 197 ? 11.992 2.839 -17.425 1.00 70.88 197 ILE A C 1
ATOM 1484 O O . ILE A 1 197 ? 12.222 2.444 -18.566 1.00 70.88 197 ILE A O 1
ATOM 1488 N N . MET A 1 198 ? 11.946 2.011 -16.380 1.00 67.25 198 MET A N 1
ATOM 1489 C CA . MET A 1 198 ? 12.322 0.596 -16.438 1.00 67.25 198 MET A CA 1
ATOM 1490 C C . MET A 1 198 ? 11.245 -0.310 -17.050 1.00 67.25 198 MET A C 1
ATOM 1492 O O . MET A 1 198 ? 11.567 -1.391 -17.545 1.00 67.25 198 MET A O 1
ATOM 1496 N N . ALA A 1 199 ? 9.977 0.112 -17.051 1.00 62.69 199 ALA A N 1
ATOM 1497 C CA . ALA A 1 199 ? 8.882 -0.664 -17.632 1.00 62.69 199 ALA A CA 1
ATOM 1498 C C . ALA A 1 199 ? 8.964 -0.778 -19.167 1.00 62.69 199 ALA A C 1
ATOM 1500 O O . ALA A 1 199 ? 8.465 -1.755 -19.726 1.00 62.69 199 ALA A O 1
ATOM 1501 N N . SER A 1 200 ? 9.593 0.195 -19.836 1.00 56.84 200 SER A N 1
ATOM 1502 C CA . SER A 1 200 ? 9.653 0.274 -21.303 1.00 56.84 200 SER A CA 1
ATOM 1503 C C . SER A 1 200 ? 10.708 -0.626 -21.982 1.00 56.84 200 SER A C 1
ATOM 1505 O O . SER A 1 200 ? 10.325 -1.364 -22.890 1.00 56.84 200 SER A O 1
ATOM 1507 N N . PRO A 1 201 ? 11.990 -0.683 -21.555 1.00 58.34 201 PRO A N 1
ATOM 1508 C CA . PRO A 1 201 ? 13.004 -1.494 -22.240 1.00 58.34 201 PRO A CA 1
ATOM 1509 C C . PRO A 1 201 ? 12.905 -3.005 -21.962 1.00 58.34 201 PRO A C 1
ATOM 1511 O O . PRO A 1 201 ? 13.450 -3.801 -22.723 1.00 58.34 201 PRO A O 1
ATOM 1514 N N . PHE A 1 202 ? 12.215 -3.437 -20.897 1.00 60.56 202 PHE A N 1
ATOM 1515 C CA . PHE A 1 202 ? 12.178 -4.847 -20.482 1.00 60.56 202 PHE A CA 1
ATOM 1516 C C . PHE A 1 202 ? 10.743 -5.386 -20.363 1.00 60.56 202 PHE A C 1
ATOM 1518 O O . PHE A 1 202 ? 10.247 -5.587 -19.253 1.00 60.56 202 PHE A O 1
ATOM 1525 N N . PRO A 1 203 ? 10.064 -5.719 -21.476 1.00 52.97 203 PRO A N 1
ATOM 1526 C CA . PRO A 1 203 ? 8.675 -6.196 -21.457 1.00 52.97 203 PRO A CA 1
ATOM 1527 C C . PRO A 1 203 ? 8.462 -7.497 -20.654 1.00 52.97 203 PRO A C 1
ATOM 1529 O O . PRO A 1 203 ? 7.369 -7.740 -20.142 1.00 52.97 203 PRO A O 1
ATOM 1532 N N . ARG A 1 204 ? 9.505 -8.326 -20.475 1.00 43.25 204 ARG A N 1
ATOM 1533 C CA . ARG A 1 204 ? 9.467 -9.495 -19.569 1.00 43.25 204 ARG A CA 1
ATOM 1534 C C . ARG A 1 204 ? 9.535 -9.110 -18.084 1.00 43.25 204 ARG A C 1
ATOM 1536 O O . ARG A 1 204 ? 8.915 -9.782 -17.267 1.00 43.25 204 ARG A O 1
ATOM 1543 N N . LEU A 1 205 ? 10.243 -8.033 -17.742 1.00 44.28 205 LEU A N 1
ATOM 1544 C CA . LEU A 1 205 ? 10.332 -7.497 -16.380 1.00 44.28 205 LEU A CA 1
ATOM 1545 C C . LEU A 1 205 ? 9.079 -6.678 -16.028 1.00 44.28 205 LEU A C 1
ATOM 1547 O O . LEU A 1 205 ? 8.576 -6.775 -14.914 1.00 44.28 205 LEU A O 1
ATOM 1551 N N . SER A 1 206 ? 8.518 -5.952 -17.002 1.00 41.06 206 SER A N 1
ATOM 1552 C CA . SER A 1 206 ? 7.260 -5.211 -16.852 1.00 41.06 206 SER A CA 1
ATOM 1553 C C . SER A 1 206 ? 6.098 -6.137 -16.467 1.00 41.06 206 SER A C 1
ATOM 1555 O O . SER A 1 206 ? 5.359 -5.815 -15.542 1.00 41.06 206 SER A O 1
ATOM 1557 N N . ARG A 1 207 ? 6.001 -7.342 -17.059 1.00 40.69 207 ARG A N 1
ATOM 1558 C CA . ARG A 1 207 ? 5.005 -8.353 -16.648 1.00 40.69 207 ARG A CA 1
ATOM 1559 C C . ARG A 1 207 ? 5.169 -8.830 -15.202 1.00 40.69 207 ARG A C 1
ATOM 1561 O O . ARG A 1 207 ? 4.167 -9.147 -14.575 1.00 40.69 207 ARG A O 1
ATOM 1568 N N . LEU A 1 208 ? 6.391 -8.881 -14.670 1.00 39.00 208 LEU A N 1
ATOM 1569 C CA . LEU A 1 208 ? 6.649 -9.272 -13.277 1.00 39.00 208 LEU A CA 1
ATOM 1570 C C . LEU A 1 208 ? 6.340 -8.133 -12.294 1.00 39.00 208 LEU A C 1
ATOM 1572 O O . LEU A 1 208 ? 5.771 -8.386 -11.238 1.00 39.00 208 LEU A O 1
ATOM 1576 N N . ILE A 1 209 ? 6.661 -6.888 -12.661 1.00 40.84 209 ILE A N 1
ATOM 1577 C CA . ILE A 1 209 ? 6.420 -5.694 -11.834 1.00 40.84 209 ILE A CA 1
ATOM 1578 C C . ILE A 1 209 ? 4.923 -5.336 -11.798 1.00 40.84 209 ILE A C 1
ATOM 1580 O O . ILE A 1 209 ? 4.388 -5.091 -10.722 1.00 40.84 209 ILE A O 1
ATOM 1584 N N . LEU A 1 210 ? 4.222 -5.382 -12.938 1.00 39.09 210 LEU A N 1
ATOM 1585 C CA . LEU A 1 210 ? 2.769 -5.145 -13.036 1.00 39.09 210 LEU A CA 1
ATOM 1586 C C . LEU A 1 210 ? 1.911 -6.312 -12.524 1.00 39.09 210 LEU A C 1
ATOM 1588 O O . LEU A 1 210 ? 0.711 -6.153 -12.373 1.00 39.09 210 LEU A O 1
ATOM 1592 N N . CYS A 1 211 ? 2.476 -7.497 -12.271 1.00 32.84 211 CYS A N 1
ATOM 1593 C CA . CYS A 1 211 ? 1.738 -8.543 -11.548 1.00 32.84 211 CYS A CA 1
ATOM 1594 C C . CYS A 1 211 ? 1.693 -8.293 -10.034 1.00 32.84 211 CYS A C 1
ATOM 1596 O O . CYS A 1 211 ? 0.930 -8.966 -9.340 1.00 32.84 211 CYS A O 1
ATOM 1598 N N . TYR A 1 212 ? 2.527 -7.379 -9.531 1.00 33.31 212 TYR A N 1
ATOM 1599 C CA . TYR A 1 212 ? 2.693 -7.080 -8.108 1.00 33.31 212 TYR A CA 1
ATOM 1600 C C . TYR A 1 212 ? 2.081 -5.736 -7.679 1.00 33.31 212 TYR A C 1
ATOM 1602 O O . TYR A 1 212 ? 1.992 -5.488 -6.477 1.00 33.31 212 TYR A O 1
ATOM 1610 N N . PHE A 1 213 ? 1.662 -4.907 -8.638 1.00 33.06 213 PHE A N 1
ATOM 1611 C CA . PHE A 1 213 ? 0.882 -3.680 -8.451 1.00 33.06 213 PHE A CA 1
ATOM 1612 C C . PHE A 1 213 ? -0.488 -3.846 -9.102 1.00 33.06 213 PHE A C 1
ATOM 1614 O O . PHE A 1 213 ? -1.473 -3.366 -8.506 1.00 33.06 213 PHE A O 1
#

Secondary structure (DSSP, 8-state):
-HHHHHIIIIIIS---S--SS-HHHHHHHHHHHH-SPPHHHHHHHHHHHHHHHHHHHHS-EE-STT-EE--HHHHHHHHHHHTTPPP-TTT--HHHHHHHHHHHHHHSBPSSTT--BSS-HHHHTTS-HHHHHHHHHHHHHHHHHHHTTHHHHHHHHHHHHHTTS-HHHHHHHHHHHHHHHHHHS-HHHHHHHHHHHHHTT-HHHHHHHTT--

Radius of gyration: 24.37 Å; chains: 1; bounding box: 57×45×60 Å

Sequence (213 aa):
MMIAWFLLTRVVFPLPSSTPFSGKEFIQSEIKKLGPMSTEEKRVTAVFVSFALLLMTRKERLFGPEVDLFGWSYYLDKLLAAAGSSPVGFMIDDGSVSVAVALTLFMIPAAKENGGRLMDWEDAKRVPWGILLLFGGGLAIAKGFGTSGLSDYIAAQLATLLGDAEQLVIVMSTVAFITGLTEVASNTATITLAVPIMASPFPRLSRLILCYF

pLDDT: mean 77.73, std 13.11, range [32.84, 94.75]

Foldseek 3Di:
DVVVVCCCDPPVPPDPPDDVDPVVVVVVVVVVVVPDDFPLNVVVVVLVVVLVVLVVQLDFDCPDDPDTSHGVLVVVQVVCVVVVHHRCSVVDDNVNSVVVSVVVQQVDWGPDPVIHGSDDVVNVVPPPVVLVVLLVVLVVVLVVCVVVVVLVVVLVVVCVVCVPPDPVVVVVVLVVVLVVVVVVDPPSNSCSNSVSSVLRNCVVVVVVVVVVD